Protein AF-A0A849S692-F1 (afdb_monomer_lite)

pLDDT: mean 79.35, std 10.41, range [39.88, 91.88]

Sequence (188 aa):
MIGLGVLLFLCIWGAVALLIASLIGKKLLKRFTKDAEGRTTSKGVLIILVLSILVFFAPIADEIISYPAYSKMCQDAGKYEFAPNMDEKKVFGREYHIDLEEKRVQIFPTYKELELHKVPHSGVVVDVSKRKIIDTNSKELLLVGTHIKAVRSFFAMPWDGSRIPWLLHECYPNEELIYNLQLKRTIS

Radius of gyration: 23.85 Å; chains: 1; bounding box: 55×35×71 Å

Structure (mmCIF, N/CA/C/O backbone):
data_AF-A0A849S692-F1
#
_entry.id   AF-A0A849S692-F1
#
loop_
_atom_site.group_PDB
_atom_site.id
_atom_site.type_symbol
_atom_site.label_atom_id
_atom_site.label_alt_id
_atom_site.label_comp_id
_atom_site.label_asym_id
_atom_site.label_entity_id
_atom_site.label_seq_id
_atom_site.pdbx_PDB_ins_code
_atom_site.Cartn_x
_atom_site.Cartn_y
_atom_site.Cartn_z
_atom_site.occupancy
_atom_site.B_iso_or_equiv
_atom_site.auth_seq_id
_atom_site.auth_comp_id
_atom_site.auth_asym_id
_atom_site.auth_atom_id
_atom_site.pdbx_PDB_model_num
ATOM 1 N N . MET A 1 1 ? 16.752 23.431 2.222 1.00 52.44 1 MET A N 1
ATOM 2 C CA . MET A 1 1 ? 17.676 22.334 1.836 1.00 52.44 1 MET A CA 1
ATOM 3 C C . MET A 1 1 ? 17.001 21.160 1.110 1.00 52.44 1 MET A C 1
ATOM 5 O O . MET A 1 1 ? 17.715 20.319 0.587 1.00 52.44 1 MET A O 1
ATOM 9 N N . ILE A 1 2 ? 15.665 21.118 0.989 1.00 54.94 2 ILE A N 1
ATOM 10 C CA . ILE A 1 2 ? 14.936 20.044 0.277 1.00 54.94 2 ILE A CA 1
ATOM 11 C C . ILE A 1 2 ? 15.206 20.068 -1.246 1.00 54.94 2 ILE A C 1
ATOM 13 O O . ILE A 1 2 ? 15.353 19.019 -1.866 1.00 54.94 2 ILE A O 1
ATOM 17 N N . GLY A 1 3 ? 15.380 21.253 -1.846 1.00 63.12 3 GLY A N 1
ATOM 18 C CA . GLY A 1 3 ? 15.570 21.395 -3.299 1.00 63.12 3 GLY A CA 1
ATOM 19 C C . GLY A 1 3 ? 16.845 20.754 -3.868 1.00 63.12 3 GLY A C 1
ATOM 20 O O . GLY A 1 3 ? 16.808 20.213 -4.969 1.00 63.12 3 GLY A O 1
ATOM 21 N N . LEU A 1 4 ? 17.956 20.748 -3.119 1.00 73.94 4 LEU A N 1
ATOM 22 C CA . LEU A 1 4 ? 19.219 20.168 -3.599 1.00 73.94 4 LEU A CA 1
ATOM 23 C C . LEU A 1 4 ? 19.169 18.630 -3.614 1.00 73.94 4 LEU A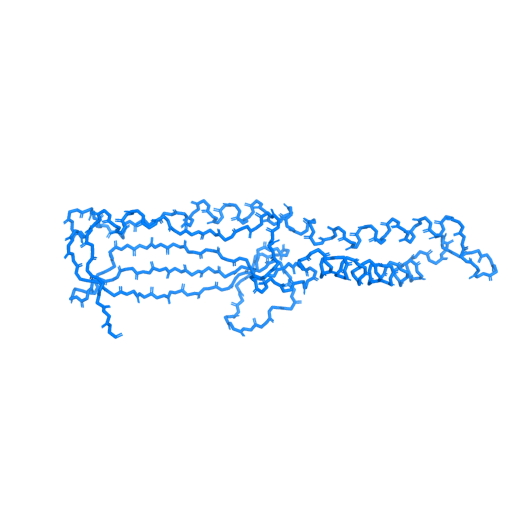 C 1
ATOM 25 O O . LEU A 1 4 ? 19.675 18.003 -4.541 1.00 73.94 4 LEU A O 1
ATOM 29 N N . GLY A 1 5 ? 18.508 18.029 -2.617 1.00 68.25 5 GLY A N 1
ATOM 30 C CA . GLY A 1 5 ? 18.296 16.581 -2.551 1.00 68.25 5 GLY A CA 1
ATOM 31 C C . GLY A 1 5 ? 17.372 16.071 -3.658 1.00 68.25 5 GLY A C 1
ATOM 32 O O . GLY A 1 5 ? 17.657 15.041 -4.267 1.00 68.25 5 GLY A O 1
ATOM 33 N N . VAL A 1 6 ? 16.314 16.825 -3.981 1.00 67.56 6 VAL A N 1
ATOM 34 C CA . VAL A 1 6 ? 15.407 16.504 -5.096 1.00 67.56 6 VAL A CA 1
ATOM 35 C C . VAL A 1 6 ? 16.134 16.589 -6.440 1.00 67.56 6 VAL A C 1
ATOM 37 O O . VAL A 1 6 ? 16.025 15.670 -7.246 1.00 67.56 6 VAL A O 1
ATOM 40 N N . LEU A 1 7 ? 16.934 17.636 -6.669 1.00 74.06 7 LEU A N 1
ATOM 41 C CA . LEU A 1 7 ? 17.750 17.769 -7.883 1.00 74.06 7 LEU A CA 1
ATOM 42 C C . LEU A 1 7 ? 18.743 16.613 -8.046 1.00 74.06 7 LEU A C 1
ATOM 44 O O . LEU A 1 7 ? 18.820 16.019 -9.119 1.00 74.06 7 LEU A O 1
ATOM 48 N N . LEU A 1 8 ? 19.461 16.251 -6.978 1.00 78.00 8 LEU A N 1
ATOM 49 C CA . LEU A 1 8 ? 20.394 15.123 -6.996 1.00 78.00 8 LEU A CA 1
ATOM 50 C C . LEU A 1 8 ? 19.670 13.810 -7.328 1.00 78.00 8 LEU A C 1
ATOM 52 O O . LEU A 1 8 ? 20.139 13.036 -8.161 1.00 78.00 8 LEU A O 1
ATOM 56 N N . PHE A 1 9 ? 18.505 13.580 -6.716 1.00 71.50 9 PHE A N 1
ATOM 57 C CA . PHE A 1 9 ? 17.693 12.399 -6.980 1.00 71.50 9 PHE A CA 1
ATOM 58 C C . PHE A 1 9 ? 17.225 12.330 -8.441 1.00 71.50 9 PHE A C 1
ATOM 60 O O . PHE A 1 9 ? 17.378 11.286 -9.073 1.00 71.50 9 PHE A O 1
ATOM 67 N N . LEU A 1 10 ? 16.722 13.436 -9.000 1.00 76.75 10 LEU A N 1
ATOM 68 C CA . LEU A 1 10 ? 16.294 13.508 -10.401 1.00 76.75 10 LEU A CA 1
ATOM 69 C C . LEU A 1 10 ? 17.457 13.251 -11.369 1.00 76.75 10 LEU A C 1
ATOM 71 O O . LEU A 1 10 ? 17.285 12.519 -12.341 1.00 76.75 10 LEU A O 1
ATOM 75 N N . CYS A 1 11 ? 18.648 13.786 -11.084 1.00 81.81 11 CYS A N 1
ATOM 76 C CA . CYS A 1 11 ? 19.849 13.540 -11.883 1.00 81.81 11 CYS A CA 1
ATOM 77 C C . CYS A 1 11 ? 20.283 12.067 -11.840 1.00 81.81 11 CYS A C 1
ATOM 79 O O . CYS A 1 11 ? 20.556 11.476 -12.887 1.00 81.81 11 CYS A O 1
ATOM 81 N N . ILE A 1 12 ? 20.312 11.454 -10.649 1.00 82.94 12 ILE A N 1
ATOM 82 C CA . ILE A 1 12 ? 20.649 10.031 -10.484 1.00 82.94 12 ILE A CA 1
ATOM 83 C C . ILE A 1 12 ? 19.619 9.161 -11.211 1.00 82.94 12 ILE A C 1
ATOM 85 O O . ILE A 1 12 ? 19.992 8.254 -11.955 1.00 82.94 12 ILE A O 1
ATOM 89 N N . TRP A 1 13 ? 18.326 9.457 -11.051 1.00 79.94 13 TRP A N 1
ATOM 90 C CA . TRP A 1 13 ? 17.261 8.698 -11.701 1.00 79.94 13 TRP A CA 1
ATOM 91 C C . TRP A 1 13 ? 17.288 8.849 -13.226 1.00 79.94 13 TRP A C 1
ATOM 93 O O . TRP A 1 13 ? 17.164 7.858 -13.945 1.00 79.94 13 TRP A O 1
ATOM 103 N N . GLY A 1 14 ? 17.550 10.056 -13.735 1.00 80.75 14 GLY A N 1
ATOM 104 C CA . GLY A 1 14 ? 17.757 10.304 -15.162 1.00 80.75 14 GLY A CA 1
ATOM 105 C C . GLY A 1 14 ? 18.931 9.504 -15.736 1.00 80.75 14 GLY A C 1
ATOM 106 O O . GLY A 1 14 ? 18.805 8.904 -16.804 1.00 80.75 14 GLY A O 1
ATOM 107 N N . ALA A 1 15 ? 20.048 9.412 -15.006 1.00 83.81 15 ALA A N 1
ATOM 108 C CA . ALA A 1 15 ? 21.196 8.599 -15.409 1.00 83.81 15 ALA A CA 1
ATOM 109 C C . ALA A 1 15 ? 20.862 7.097 -15.453 1.00 83.81 15 ALA A C 1
ATOM 111 O O . ALA A 1 15 ? 21.220 6.411 -16.414 1.00 83.81 15 ALA A O 1
ATOM 112 N N . VAL A 1 16 ? 20.127 6.589 -14.456 1.00 82.00 16 VAL A N 1
ATOM 113 C CA . VAL A 1 16 ? 19.643 5.197 -14.428 1.00 82.00 16 VAL A CA 1
ATOM 114 C C . VAL A 1 16 ? 18.696 4.923 -15.602 1.00 82.00 16 VAL A C 1
ATOM 116 O O . VAL A 1 16 ? 18.860 3.918 -16.298 1.00 82.00 16 VAL A O 1
ATOM 119 N N . ALA A 1 17 ? 17.760 5.831 -15.885 1.00 82.38 17 ALA A N 1
ATOM 120 C CA . ALA A 1 17 ? 16.826 5.707 -17.002 1.00 82.38 17 ALA A CA 1
ATOM 121 C C . ALA A 1 17 ? 17.542 5.689 -18.365 1.00 82.38 17 ALA A C 1
ATOM 123 O O . ALA A 1 17 ? 17.201 4.882 -19.234 1.00 82.38 17 ALA A O 1
ATOM 124 N N . LEU A 1 18 ? 18.574 6.519 -18.550 1.00 83.62 18 LEU A N 1
ATOM 125 C CA . LEU A 1 18 ? 19.434 6.504 -19.741 1.00 83.62 18 LEU A CA 1
ATOM 126 C C . LEU A 1 18 ? 20.200 5.186 -19.888 1.00 83.62 18 LEU A C 1
ATOM 128 O O . LEU A 1 18 ? 20.263 4.627 -20.985 1.00 83.62 18 LEU A O 1
ATOM 132 N N . LEU A 1 19 ? 20.748 4.658 -18.792 1.00 84.62 19 LEU A N 1
ATOM 133 C CA . LEU A 1 19 ? 21.445 3.372 -18.785 1.00 84.62 19 LEU A CA 1
ATOM 134 C C . LEU A 1 19 ? 20.518 2.221 -19.187 1.00 84.62 19 LEU A C 1
ATOM 136 O O . LEU A 1 19 ? 20.844 1.460 -20.101 1.00 84.62 19 LEU A O 1
ATOM 140 N N . ILE A 1 20 ? 19.348 2.121 -18.553 1.00 82.25 20 ILE A N 1
ATOM 141 C CA . ILE A 1 20 ? 18.355 1.080 -18.842 1.00 82.25 20 ILE A CA 1
ATOM 142 C C . ILE A 1 20 ? 17.875 1.190 -20.294 1.00 82.25 20 ILE A C 1
ATOM 144 O O . ILE A 1 20 ? 17.901 0.200 -21.027 1.00 82.25 20 ILE A O 1
ATOM 148 N N . ALA A 1 21 ? 17.516 2.391 -20.749 1.00 81.62 21 ALA A N 1
ATOM 149 C CA . ALA A 1 21 ? 17.089 2.629 -22.125 1.00 81.62 21 ALA A CA 1
ATOM 150 C C . ALA A 1 21 ? 18.175 2.273 -23.150 1.00 81.62 21 ALA A C 1
ATOM 152 O O . ALA A 1 21 ? 17.877 1.674 -24.183 1.00 81.62 21 ALA A O 1
ATOM 153 N N . SER A 1 22 ? 19.444 2.575 -22.858 1.00 78.56 22 SER A N 1
ATOM 154 C CA . SER A 1 22 ? 20.581 2.198 -23.704 1.00 78.56 22 SER A CA 1
ATOM 155 C C . SER A 1 22 ? 20.740 0.679 -23.796 1.00 78.56 22 SER A C 1
ATOM 157 O O . SER A 1 22 ? 20.961 0.146 -24.885 1.00 78.56 22 SER A O 1
ATOM 159 N N . LEU A 1 23 ? 20.589 -0.043 -22.680 1.00 83.19 23 LEU A N 1
ATOM 160 C CA . LEU A 1 23 ? 20.653 -1.508 -22.653 1.00 83.19 23 LEU A CA 1
ATOM 161 C C . LEU A 1 23 ? 19.500 -2.143 -23.443 1.00 83.19 23 LEU A C 1
ATOM 163 O O . LEU A 1 23 ? 19.737 -3.025 -24.272 1.00 83.19 23 LEU A O 1
ATOM 167 N N . ILE A 1 24 ? 18.274 -1.655 -23.241 1.00 79.88 24 ILE A N 1
ATOM 168 C CA . ILE A 1 24 ? 17.074 -2.086 -23.972 1.00 79.88 24 ILE A CA 1
ATOM 169 C C . ILE A 1 24 ? 17.239 -1.798 -25.468 1.00 79.88 24 ILE A C 1
ATOM 171 O O . ILE A 1 24 ? 17.099 -2.706 -26.287 1.00 79.88 24 ILE A O 1
ATOM 175 N N . GLY A 1 25 ? 17.619 -0.573 -25.836 1.00 75.62 25 GLY A N 1
ATOM 176 C CA . GLY A 1 25 ? 17.824 -0.159 -27.223 1.00 75.62 25 GLY A CA 1
ATOM 177 C C . GLY A 1 25 ? 18.895 -0.988 -27.935 1.00 75.62 25 GLY A C 1
ATOM 178 O O . GLY A 1 25 ? 18.682 -1.438 -29.061 1.00 75.62 25 GLY A O 1
ATOM 179 N N . LYS A 1 26 ? 20.015 -1.284 -27.260 1.00 73.44 26 LYS A N 1
ATOM 180 C CA . LYS A 1 26 ? 21.087 -2.135 -27.805 1.00 73.44 26 LYS A CA 1
ATOM 181 C C . LYS A 1 26 ? 20.663 -3.593 -27.987 1.00 73.44 26 LYS A C 1
ATOM 183 O O . LYS A 1 26 ? 21.136 -4.228 -28.928 1.00 73.44 26 LYS A O 1
ATOM 188 N N . LYS A 1 27 ? 19.826 -4.134 -27.094 1.00 79.06 27 LYS A N 1
ATOM 189 C CA . LYS A 1 27 ? 19.436 -5.555 -27.100 1.00 79.06 27 LYS A CA 1
ATOM 190 C C . LYS A 1 27 ? 18.237 -5.835 -28.009 1.00 79.06 27 LYS A C 1
ATOM 192 O O . LYS A 1 27 ? 18.268 -6.806 -28.755 1.00 79.06 27 LYS A O 1
ATOM 197 N N . LEU A 1 28 ? 17.213 -4.985 -27.969 1.00 72.88 28 LEU A N 1
ATOM 198 C CA . LEU A 1 28 ? 15.940 -5.188 -28.672 1.00 72.88 28 LEU A CA 1
ATOM 199 C C . LEU A 1 28 ? 15.853 -4.417 -29.993 1.00 72.88 28 LEU A C 1
ATOM 201 O O . LEU A 1 28 ? 15.220 -4.883 -30.934 1.00 72.88 28 LEU A O 1
ATOM 205 N N . LEU A 1 29 ? 16.521 -3.264 -30.100 1.00 73.12 29 LEU A N 1
ATOM 206 C CA . LEU A 1 29 ? 16.399 -2.351 -31.243 1.00 73.12 29 LEU A CA 1
ATOM 207 C C . LEU A 1 29 ? 17.740 -2.122 -31.951 1.00 73.12 29 LEU A C 1
ATOM 209 O O . LEU A 1 29 ? 17.953 -1.081 -32.573 1.00 73.12 29 LEU A O 1
ATOM 213 N N . LYS A 1 30 ? 18.654 -3.103 -31.902 1.00 70.62 30 LYS A N 1
ATOM 214 C CA . LYS A 1 30 ? 20.004 -3.016 -32.494 1.00 70.62 30 LYS A CA 1
ATOM 215 C C . LYS A 1 30 ? 19.988 -2.579 -33.965 1.00 70.62 30 LYS A C 1
ATOM 217 O O . LYS A 1 30 ? 20.846 -1.807 -34.371 1.00 70.62 30 LYS A O 1
ATOM 222 N N . ARG A 1 31 ? 18.992 -3.037 -34.736 1.00 68.69 31 ARG A N 1
ATOM 223 C CA . ARG A 1 31 ? 18.810 -2.703 -36.164 1.00 68.69 31 ARG A CA 1
ATOM 224 C C . ARG A 1 31 ? 18.380 -1.255 -36.417 1.00 68.69 31 ARG A C 1
ATOM 226 O O . ARG A 1 31 ? 18.634 -0.736 -37.491 1.00 68.69 31 ARG A O 1
ATOM 233 N N . PHE A 1 32 ? 17.722 -0.620 -35.449 1.00 66.06 32 PHE A N 1
ATOM 234 C CA . PHE A 1 32 ? 17.249 0.764 -35.559 1.00 66.06 32 PHE A CA 1
ATOM 235 C C . PHE A 1 32 ? 18.190 1.758 -34.877 1.00 66.06 32 PHE A C 1
ATOM 237 O O . PHE A 1 32 ? 18.186 2.943 -35.198 1.00 66.06 32 PHE A O 1
ATOM 244 N N . THR A 1 33 ? 18.990 1.272 -33.927 1.00 62.69 33 THR A N 1
ATOM 245 C CA . THR A 1 33 ? 19.899 2.095 -33.127 1.00 62.69 33 THR A CA 1
ATOM 246 C C . THR A 1 33 ? 21.303 2.166 -33.698 1.00 62.69 33 THR A C 1
ATOM 248 O O . THR A 1 33 ? 22.014 3.106 -33.357 1.00 62.69 33 THR A O 1
ATOM 251 N N . LYS A 1 34 ? 21.708 1.219 -34.553 1.00 71.31 34 LYS A N 1
ATOM 252 C CA . LYS A 1 34 ? 23.049 1.177 -35.138 1.00 71.31 34 LYS A CA 1
ATOM 253 C C . LYS A 1 34 ? 23.024 1.113 -36.660 1.00 71.31 34 LYS A C 1
ATOM 255 O O . LYS A 1 34 ? 22.282 0.313 -37.221 1.00 71.31 34 LYS A O 1
ATOM 260 N N . ASP A 1 35 ? 23.886 1.906 -37.286 1.00 68.94 35 ASP A N 1
ATOM 261 C CA . ASP A 1 35 ? 24.183 1.814 -38.719 1.00 68.94 35 ASP A CA 1
ATOM 262 C C . ASP A 1 35 ? 25.057 0.593 -39.042 1.00 68.94 35 ASP A C 1
ATOM 264 O O . ASP A 1 35 ? 25.539 -0.104 -38.144 1.00 68.94 35 ASP A O 1
ATOM 268 N N . ALA A 1 36 ? 25.302 0.355 -40.335 1.00 65.62 36 ALA A N 1
ATOM 269 C CA . ALA A 1 36 ? 26.171 -0.716 -40.834 1.00 65.62 36 ALA A CA 1
ATOM 270 C C . ALA A 1 36 ? 27.588 -0.695 -40.217 1.00 65.62 36 ALA A C 1
ATOM 272 O O . ALA A 1 36 ? 28.183 -1.749 -40.013 1.00 65.62 36 ALA A O 1
ATOM 273 N N . GLU A 1 37 ? 28.093 0.483 -39.832 1.00 67.81 37 GLU A N 1
ATOM 274 C CA . GLU A 1 37 ? 29.384 0.668 -39.145 1.00 67.81 37 GLU A CA 1
ATOM 275 C C . GLU A 1 37 ? 29.307 0.509 -37.611 1.00 67.81 37 GLU A C 1
ATOM 277 O O . GLU A 1 37 ? 30.277 0.739 -36.891 1.00 67.81 37 GLU A O 1
ATOM 282 N N . GLY A 1 38 ? 28.141 0.164 -37.060 1.00 65.06 38 GLY A N 1
ATOM 283 C CA . GLY A 1 38 ? 27.946 -0.043 -35.624 1.00 65.06 38 GLY A CA 1
ATOM 284 C C . GLY A 1 38 ? 27.863 1.235 -34.776 1.00 65.06 38 GLY A C 1
ATOM 285 O O . GLY A 1 38 ? 27.766 1.123 -33.543 1.00 65.06 38 GLY A O 1
ATOM 286 N N . ARG A 1 39 ? 27.870 2.414 -35.418 1.00 72.38 39 ARG A N 1
ATOM 287 C CA . ARG A 1 39 ? 27.674 3.745 -34.812 1.00 72.38 39 ARG A CA 1
ATOM 288 C C . ARG A 1 39 ? 26.203 4.002 -34.500 1.00 72.38 39 ARG A C 1
ATOM 290 O O . ARG A 1 39 ? 25.329 3.513 -35.210 1.00 72.38 39 ARG A O 1
ATOM 297 N N . THR A 1 40 ? 25.937 4.764 -33.441 1.00 71.88 40 THR A N 1
ATOM 298 C CA . THR A 1 40 ? 24.567 5.118 -33.050 1.00 71.88 40 THR A CA 1
ATOM 299 C C . THR A 1 40 ? 23.980 6.135 -34.027 1.00 71.88 40 THR A C 1
ATOM 301 O O . THR A 1 40 ? 24.553 7.208 -34.205 1.00 71.88 40 THR A O 1
ATOM 304 N N . THR A 1 41 ? 22.836 5.820 -34.630 1.00 77.69 41 THR A N 1
ATOM 305 C CA . THR A 1 41 ? 22.126 6.734 -35.540 1.00 77.69 41 THR A CA 1
ATOM 306 C C . THR A 1 41 ? 21.453 7.877 -34.785 1.00 77.69 41 THR A C 1
ATOM 308 O O . THR A 1 41 ? 21.088 7.728 -33.619 1.00 77.69 41 THR A O 1
ATOM 311 N N . SER A 1 42 ? 21.167 8.992 -35.464 1.00 78.56 42 SER A N 1
ATOM 312 C CA . SER A 1 42 ? 20.307 10.062 -34.923 1.00 78.56 42 SER A CA 1
ATOM 313 C C . SER A 1 42 ? 18.919 9.541 -34.513 1.00 78.56 42 SER A C 1
ATOM 315 O O . SER A 1 42 ? 18.408 9.891 -33.450 1.00 78.56 42 SER A O 1
ATOM 317 N N . LYS A 1 43 ? 18.345 8.618 -35.300 1.00 77.50 43 LYS A N 1
ATOM 318 C CA . LYS A 1 43 ? 17.114 7.883 -34.950 1.00 77.50 43 LYS A CA 1
ATOM 319 C C . LYS A 1 43 ? 17.300 7.003 -33.710 1.00 77.50 43 LYS A C 1
ATOM 321 O O . LYS A 1 43 ? 16.412 6.940 -32.867 1.00 77.50 43 LYS A O 1
ATOM 326 N N . GLY A 1 44 ? 18.457 6.364 -33.565 1.00 78.38 44 GLY A N 1
ATOM 327 C CA . GLY A 1 44 ? 18.830 5.577 -32.395 1.00 78.38 44 GLY A CA 1
ATOM 328 C C . GLY A 1 44 ? 18.927 6.410 -31.122 1.00 78.38 44 GLY A C 1
ATOM 329 O O . GLY A 1 44 ? 18.445 5.975 -30.080 1.00 78.38 44 GLY A O 1
ATOM 330 N N . VAL A 1 45 ? 19.480 7.624 -31.212 1.00 79.75 45 VAL A N 1
ATOM 331 C CA . VAL A 1 45 ? 19.501 8.589 -30.102 1.00 79.75 45 VAL A CA 1
ATOM 332 C C . VAL A 1 45 ? 18.079 8.982 -29.705 1.00 79.75 45 VAL A C 1
ATOM 334 O O . VAL A 1 45 ? 17.754 8.934 -28.522 1.00 79.75 45 VAL A O 1
ATOM 337 N N . LEU A 1 46 ? 17.212 9.290 -30.677 1.00 82.81 46 LEU A N 1
ATOM 338 C CA . LEU A 1 46 ? 15.806 9.611 -30.411 1.00 82.81 46 LEU A CA 1
ATOM 339 C C . LEU A 1 46 ? 15.075 8.450 -29.716 1.00 82.81 46 LEU A C 1
ATOM 341 O O . LEU A 1 46 ? 14.376 8.669 -28.732 1.00 82.81 46 LEU A O 1
ATOM 345 N N . ILE A 1 47 ? 15.273 7.214 -30.183 1.00 81.94 47 ILE A N 1
ATOM 346 C CA . ILE A 1 47 ? 14.687 6.011 -29.573 1.00 81.94 47 ILE A CA 1
ATOM 347 C C . ILE A 1 47 ? 15.156 5.840 -28.126 1.00 81.94 47 ILE A C 1
ATOM 349 O O . ILE A 1 47 ? 14.336 5.578 -27.250 1.00 81.94 47 ILE A O 1
ATOM 353 N N . ILE A 1 48 ? 16.457 5.996 -27.862 1.00 81.50 48 ILE A N 1
ATOM 354 C CA . ILE A 1 48 ? 16.998 5.911 -26.499 1.00 81.50 48 ILE A CA 1
ATOM 355 C C . ILE A 1 48 ? 16.364 6.991 -25.621 1.00 81.50 48 ILE A C 1
ATOM 357 O O . ILE A 1 48 ? 15.940 6.682 -24.516 1.00 81.50 48 ILE A O 1
ATOM 361 N N . LEU A 1 49 ? 16.230 8.218 -26.126 1.00 81.50 49 LEU A N 1
ATOM 362 C CA . LEU A 1 49 ? 15.644 9.331 -25.384 1.00 81.50 49 LEU A CA 1
ATOM 363 C C . LEU A 1 49 ? 14.166 9.076 -25.044 1.00 81.50 49 LEU A C 1
ATOM 365 O O . LEU A 1 49 ? 13.768 9.246 -23.894 1.00 81.50 49 LEU A O 1
ATOM 369 N N . VAL A 1 50 ? 13.370 8.583 -25.999 1.00 85.12 50 VAL A N 1
ATOM 370 C CA . VAL A 1 50 ? 11.968 8.192 -25.760 1.00 85.12 50 VAL A CA 1
ATOM 371 C C . VAL A 1 50 ? 11.876 7.056 -24.739 1.00 85.12 50 VAL A C 1
ATOM 373 O O . VAL A 1 50 ? 11.075 7.127 -23.810 1.00 85.12 50 VAL A O 1
ATOM 376 N N . LEU A 1 51 ? 12.720 6.027 -24.858 1.00 82.06 51 LEU A N 1
ATOM 377 C CA . LEU A 1 51 ? 12.768 4.930 -23.887 1.00 82.06 51 LEU A CA 1
ATOM 378 C C . LEU A 1 51 ? 13.171 5.418 -22.491 1.00 82.06 51 LEU A C 1
ATOM 380 O O . LEU A 1 51 ? 12.609 4.954 -21.505 1.00 82.06 51 LEU A O 1
ATOM 384 N N . SER A 1 52 ? 14.107 6.361 -22.387 1.00 80.50 52 SER A N 1
ATOM 385 C CA . SER A 1 52 ? 14.497 6.955 -21.106 1.00 80.50 52 SER A CA 1
ATOM 386 C C . SER A 1 52 ? 13.354 7.719 -20.463 1.00 80.50 52 SER A C 1
ATOM 388 O O . SER A 1 52 ? 13.141 7.561 -19.266 1.00 80.50 52 SER A O 1
ATOM 390 N N . ILE A 1 53 ? 12.587 8.485 -21.243 1.00 81.94 53 ILE A N 1
ATOM 391 C CA . ILE A 1 53 ? 11.371 9.149 -20.758 1.00 81.94 53 ILE A CA 1
ATOM 392 C C . ILE A 1 53 ? 10.383 8.100 -20.237 1.00 81.94 53 ILE A C 1
ATOM 394 O O . ILE A 1 53 ? 9.906 8.220 -19.113 1.00 81.94 53 ILE A O 1
ATOM 398 N N . LEU A 1 54 ? 10.130 7.027 -20.991 1.00 82.44 54 LEU A N 1
ATOM 399 C CA . LEU A 1 54 ? 9.220 5.963 -20.553 1.00 82.44 54 LEU A CA 1
ATOM 400 C C . LEU A 1 54 ? 9.675 5.305 -19.245 1.00 82.44 54 LEU A C 1
ATOM 402 O O . LEU A 1 54 ? 8.865 5.143 -18.340 1.00 82.44 54 LEU A O 1
ATOM 406 N N . VAL A 1 55 ? 10.964 4.978 -19.110 1.00 80.06 55 VAL A N 1
ATOM 407 C CA . VAL A 1 55 ? 11.528 4.409 -17.871 1.00 80.06 55 VAL A CA 1
ATOM 408 C C . VAL A 1 55 ? 11.435 5.405 -16.712 1.00 80.06 55 VAL A C 1
ATOM 410 O O . VAL A 1 55 ? 11.143 5.015 -15.585 1.00 80.06 55 VAL A O 1
ATOM 413 N N . PHE A 1 56 ? 11.649 6.692 -16.985 1.00 79.06 56 PHE A N 1
ATOM 414 C CA . PHE A 1 56 ? 11.576 7.750 -15.984 1.00 79.06 56 PHE A CA 1
ATOM 415 C C . PHE A 1 56 ? 10.155 7.917 -15.426 1.00 79.06 56 PHE A C 1
ATOM 417 O O . PHE A 1 56 ? 9.996 8.038 -14.213 1.00 79.06 56 PHE A O 1
ATOM 424 N N . PHE A 1 57 ? 9.137 7.873 -16.293 1.00 78.12 57 PHE A N 1
ATOM 425 C CA . PHE A 1 57 ? 7.720 7.996 -15.928 1.00 78.12 57 PHE A CA 1
ATOM 426 C C . PHE A 1 57 ? 7.069 6.680 -15.482 1.00 78.12 57 PHE A C 1
ATOM 428 O O . PHE A 1 57 ? 5.948 6.700 -14.977 1.00 78.12 57 PHE A O 1
ATOM 435 N N . ALA A 1 58 ? 7.751 5.544 -15.623 1.00 77.56 58 ALA A N 1
ATOM 436 C CA . ALA A 1 58 ? 7.206 4.234 -15.278 1.00 77.56 58 ALA A CA 1
ATOM 437 C C . ALA A 1 58 ? 6.665 4.133 -13.829 1.00 77.56 58 ALA A C 1
ATOM 439 O O . ALA A 1 58 ? 5.571 3.601 -13.659 1.00 77.56 58 ALA A O 1
ATOM 440 N N . PRO A 1 59 ? 7.317 4.709 -12.794 1.00 74.06 59 PRO A N 1
ATOM 441 C CA . PRO A 1 59 ? 6.758 4.731 -11.439 1.00 74.06 59 PRO A CA 1
ATOM 442 C C . PRO A 1 59 ? 5.423 5.484 -11.335 1.00 74.06 59 PRO A C 1
ATOM 444 O O . PRO A 1 59 ? 4.545 5.069 -10.589 1.00 74.06 59 PRO A O 1
ATOM 447 N N . ILE A 1 60 ? 5.246 6.566 -12.103 1.00 77.25 60 ILE A N 1
ATOM 448 C CA . ILE A 1 60 ? 3.991 7.336 -12.132 1.00 77.25 60 ILE A CA 1
ATOM 449 C C . ILE A 1 60 ? 2.901 6.529 -12.843 1.00 77.25 60 ILE A C 1
ATOM 451 O O . ILE A 1 60 ? 1.753 6.517 -12.408 1.00 77.25 60 ILE A O 1
ATOM 455 N N . ALA A 1 61 ? 3.256 5.814 -13.914 1.00 80.06 61 ALA A N 1
ATOM 456 C CA . ALA A 1 61 ? 2.328 4.917 -14.593 1.00 80.06 61 ALA A CA 1
ATOM 457 C C . ALA A 1 61 ? 1.829 3.805 -13.654 1.00 80.06 61 ALA A C 1
ATOM 459 O O . ALA A 1 61 ? 0.631 3.534 -13.635 1.00 80.06 61 ALA A O 1
ATOM 460 N N . ASP A 1 62 ? 2.707 3.221 -12.831 1.00 77.25 62 ASP A N 1
ATOM 461 C CA . ASP A 1 62 ? 2.312 2.231 -11.821 1.00 77.25 62 ASP A CA 1
ATOM 462 C C . ASP A 1 62 ? 1.274 2.798 -10.843 1.00 77.25 62 ASP A C 1
ATOM 464 O O . ASP A 1 62 ? 0.277 2.135 -10.542 1.00 77.25 62 ASP A O 1
ATOM 468 N N . GLU A 1 63 ?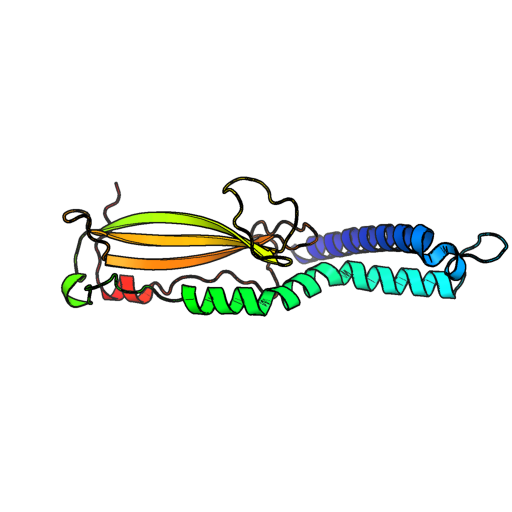 1.486 4.025 -10.355 1.00 77.12 63 GLU A N 1
ATOM 469 C CA . GLU A 1 63 ? 0.545 4.708 -9.461 1.00 77.12 63 GLU A CA 1
ATOM 470 C C . GLU A 1 63 ? -0.806 4.929 -10.140 1.00 77.12 63 GLU A C 1
ATOM 472 O O . GLU A 1 63 ? -1.833 4.564 -9.580 1.00 77.12 63 GLU A O 1
ATOM 477 N N . ILE A 1 64 ? -0.815 5.447 -11.371 1.00 83.56 64 ILE A N 1
ATOM 478 C CA . ILE A 1 64 ? -2.047 5.698 -12.132 1.00 83.56 64 ILE A CA 1
ATOM 479 C C . ILE A 1 64 ? -2.823 4.397 -12.376 1.00 83.56 64 ILE A C 1
ATOM 481 O O . ILE A 1 64 ? -4.044 4.371 -12.230 1.00 83.56 64 ILE A O 1
ATOM 485 N N . ILE A 1 65 ? -2.132 3.312 -12.735 1.00 86.50 65 ILE A N 1
ATOM 486 C CA . ILE A 1 65 ? -2.767 2.024 -13.044 1.00 86.50 65 ILE A CA 1
ATOM 487 C C . ILE A 1 65 ? -3.320 1.361 -11.778 1.00 86.50 65 ILE A C 1
ATOM 489 O O . ILE A 1 65 ? -4.391 0.757 -11.813 1.00 86.50 65 ILE A O 1
ATOM 493 N N . SER A 1 66 ? -2.605 1.462 -10.658 1.00 86.94 66 SER A N 1
ATOM 494 C CA . SER A 1 66 ? -3.030 0.875 -9.382 1.00 86.94 66 SER A CA 1
ATOM 495 C C . SER A 1 66 ? -4.034 1.740 -8.612 1.00 86.94 66 SER A C 1
ATOM 497 O O . SER A 1 66 ? -4.751 1.217 -7.755 1.00 86.94 66 SER A O 1
ATOM 499 N N . TYR A 1 67 ? -4.147 3.029 -8.950 1.00 87.00 67 TYR A N 1
ATOM 500 C CA . TYR A 1 67 ? -5.014 3.991 -8.270 1.00 87.00 67 TYR A CA 1
ATOM 501 C C . TYR A 1 67 ? -6.482 3.556 -8.156 1.00 87.00 67 TYR A C 1
ATOM 503 O O . TYR A 1 67 ? -7.030 3.702 -7.070 1.00 87.00 67 TYR A O 1
ATOM 511 N N . PRO A 1 68 ? -7.152 2.978 -9.174 1.00 89.31 68 PRO A N 1
ATOM 512 C CA . PRO A 1 68 ? -8.545 2.551 -9.028 1.00 89.31 68 PRO A CA 1
ATOM 513 C C . PRO A 1 68 ? -8.730 1.460 -7.965 1.00 89.31 68 PRO A C 1
ATOM 515 O O . PRO A 1 68 ? -9.669 1.521 -7.172 1.00 89.31 68 PRO A O 1
ATOM 518 N N . ALA A 1 69 ? -7.820 0.480 -7.918 1.00 89.06 69 ALA A N 1
ATOM 519 C CA . ALA A 1 69 ? -7.846 -0.570 -6.902 1.00 89.06 69 ALA A CA 1
ATOM 520 C C . ALA A 1 69 ? -7.574 0.016 -5.511 1.00 89.06 69 ALA A C 1
ATOM 522 O O . ALA A 1 69 ? -8.302 -0.276 -4.566 1.00 89.06 69 ALA A O 1
ATOM 523 N N . TYR A 1 70 ? -6.577 0.897 -5.413 1.00 88.06 70 TYR A N 1
ATOM 524 C CA . TYR A 1 70 ? -6.235 1.596 -4.179 1.00 88.06 70 TYR A CA 1
ATOM 525 C C . TYR A 1 70 ? -7.385 2.470 -3.657 1.00 88.06 70 TYR A C 1
ATOM 527 O O . TYR A 1 70 ? -7.781 2.363 -2.501 1.00 88.06 70 TYR A O 1
ATOM 535 N N . SER A 1 71 ? -7.968 3.291 -4.531 1.00 86.69 71 SER A N 1
ATOM 536 C CA . SER A 1 71 ? -9.080 4.193 -4.231 1.00 86.69 71 SER A CA 1
ATOM 537 C C . SER A 1 71 ? -10.292 3.426 -3.713 1.00 86.69 71 SER A C 1
ATOM 539 O O . SER A 1 71 ? -10.870 3.822 -2.705 1.00 86.69 71 SER A O 1
ATOM 541 N N . LYS A 1 72 ? -10.623 2.284 -4.331 1.00 88.00 72 LYS A N 1
ATOM 542 C CA . LYS A 1 72 ? -11.689 1.404 -3.842 1.00 88.00 72 LYS A CA 1
ATOM 543 C C . LYS A 1 72 ? -11.405 0.909 -2.422 1.00 88.00 72 LYS A C 1
ATOM 545 O O . LYS A 1 72 ? -12.268 1.021 -1.562 1.00 88.00 72 LYS A O 1
ATOM 550 N N . MET A 1 73 ? -10.188 0.434 -2.153 1.00 86.94 73 MET A N 1
ATOM 551 C CA . MET A 1 73 ? -9.823 0.001 -0.801 1.00 86.94 73 MET A CA 1
ATOM 552 C C . MET A 1 73 ? -9.900 1.157 0.213 1.00 86.94 73 MET A C 1
ATOM 554 O O . MET A 1 73 ? -10.329 0.952 1.342 1.00 86.94 73 MET A O 1
ATOM 558 N N . CYS A 1 74 ? -9.530 2.380 -0.179 1.00 83.75 74 CYS A N 1
ATOM 559 C CA . CYS A 1 74 ? -9.631 3.559 0.683 1.00 83.75 74 CYS A CA 1
ATOM 560 C C . CYS A 1 74 ? -11.071 3.997 0.965 1.00 83.75 74 CYS A C 1
ATOM 562 O O . CYS A 1 74 ? -11.355 4.452 2.073 1.00 83.75 74 CYS A O 1
ATOM 564 N N . GLN A 1 75 ? -11.981 3.846 0.000 1.00 82.19 75 GLN A N 1
ATOM 565 C CA . GLN A 1 75 ? -13.412 4.074 0.226 1.00 82.19 75 GLN A CA 1
ATOM 566 C C . GLN A 1 75 ? -13.954 3.127 1.302 1.00 82.19 75 GLN A C 1
ATOM 568 O O . GLN A 1 75 ? -14.701 3.571 2.172 1.00 82.19 75 GLN A O 1
ATOM 573 N N . ASP A 1 76 ? -13.506 1.870 1.286 1.00 73.81 76 ASP A N 1
ATOM 574 C CA . ASP A 1 76 ? -13.882 0.858 2.276 1.00 73.81 76 ASP A CA 1
ATOM 575 C C . ASP A 1 76 ? -13.191 1.075 3.640 1.00 73.81 76 ASP A C 1
ATOM 577 O O . ASP A 1 76 ? -13.675 0.609 4.668 1.00 73.81 76 ASP A O 1
ATOM 581 N N . ALA A 1 77 ? -12.053 1.778 3.678 1.00 73.88 77 ALA A N 1
ATOM 582 C CA . ALA A 1 77 ? -11.235 1.913 4.884 1.00 73.88 77 ALA A CA 1
ATOM 583 C C . ALA A 1 77 ? -11.508 3.170 5.729 1.00 73.88 77 ALA A C 1
ATOM 585 O O . ALA A 1 77 ? -11.197 3.197 6.919 1.00 73.88 77 ALA A O 1
ATOM 586 N N . GLY A 1 78 ? -12.110 4.211 5.149 1.00 62.25 78 GLY A N 1
ATOM 587 C CA . GLY A 1 78 ? -12.148 5.558 5.733 1.00 62.25 78 GLY A CA 1
ATOM 588 C C . GLY A 1 78 ? -13.056 5.783 6.951 1.00 62.25 78 GLY A C 1
ATOM 589 O O . GLY A 1 78 ? -13.180 6.925 7.396 1.00 62.25 78 GLY A O 1
ATOM 590 N N . LYS A 1 79 ? -13.721 4.762 7.502 1.00 70.62 79 LYS A N 1
ATOM 591 C CA . LYS A 1 79 ? -14.675 4.936 8.612 1.00 70.62 79 LYS A CA 1
ATOM 592 C C . LYS A 1 79 ? -14.504 3.845 9.660 1.00 70.62 79 LYS A C 1
ATOM 594 O O . LYS A 1 79 ? -14.337 2.679 9.320 1.00 70.62 79 LYS A O 1
ATOM 599 N N . TYR A 1 80 ? -14.558 4.230 10.936 1.00 81.19 80 TYR A N 1
ATOM 600 C CA . TYR A 1 80 ? -14.852 3.251 11.975 1.00 81.19 80 TYR A CA 1
ATOM 601 C C . TYR A 1 80 ? -16.294 2.796 11.804 1.00 81.19 80 TYR A C 1
ATOM 603 O O . TYR A 1 80 ? -17.210 3.617 11.757 1.00 81.19 80 TYR A O 1
ATOM 611 N N . GLU A 1 81 ? -16.480 1.490 11.725 1.00 86.81 81 GLU A N 1
ATOM 612 C CA . GLU A 1 81 ? -17.795 0.872 11.665 1.00 86.81 81 GLU A CA 1
ATOM 613 C C . GLU A 1 81 ? -18.082 0.156 12.979 1.00 86.81 81 GLU A C 1
ATOM 615 O O . GLU A 1 81 ? -17.187 -0.437 13.594 1.00 86.81 81 GLU A O 1
ATOM 620 N N . PHE A 1 82 ? -19.340 0.216 13.412 1.00 88.38 82 PHE A N 1
ATOM 621 C CA . PHE A 1 82 ? -19.814 -0.592 14.526 1.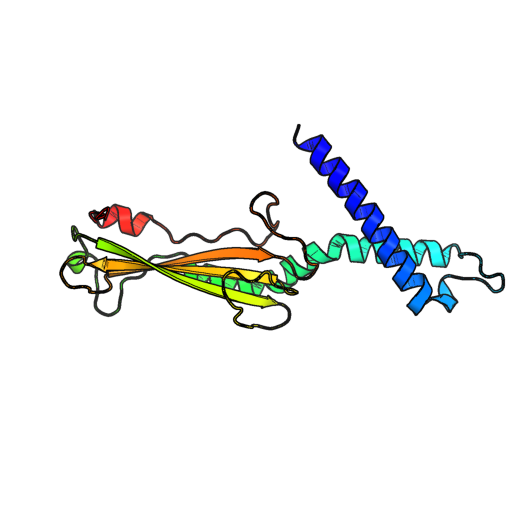00 88.38 82 PHE A CA 1
ATOM 622 C C . PHE A 1 82 ? -19.716 -2.070 14.167 1.00 88.38 82 PHE A C 1
ATOM 624 O O . PHE A 1 82 ? -20.058 -2.486 13.059 1.00 88.38 82 PHE A O 1
ATOM 631 N N . ALA A 1 83 ? -19.263 -2.875 15.123 1.00 88.12 83 ALA A N 1
ATOM 632 C CA . ALA A 1 83 ? -19.293 -4.318 14.969 1.00 88.12 83 ALA A CA 1
ATOM 633 C C . ALA A 1 83 ? -20.742 -4.824 14.796 1.00 88.12 83 ALA A C 1
ATOM 635 O O . ALA A 1 83 ? -21.695 -4.131 15.173 1.00 88.12 83 ALA A O 1
ATOM 636 N N . PRO A 1 84 ? -20.945 -6.046 14.271 1.00 87.25 84 PRO A N 1
ATOM 637 C CA . PRO A 1 84 ? -22.280 -6.617 14.147 1.00 87.25 84 PRO A CA 1
ATOM 638 C C . PRO A 1 84 ? -23.042 -6.559 15.478 1.00 87.25 84 PRO A C 1
ATOM 640 O O . PRO A 1 84 ? -22.540 -7.004 16.507 1.00 87.25 84 PRO A O 1
ATOM 643 N N . ASN A 1 85 ? -24.268 -6.028 15.447 1.00 86.75 85 ASN A N 1
ATOM 644 C CA . ASN A 1 85 ? -25.147 -5.826 16.610 1.00 86.75 85 ASN A CA 1
ATOM 645 C C . ASN A 1 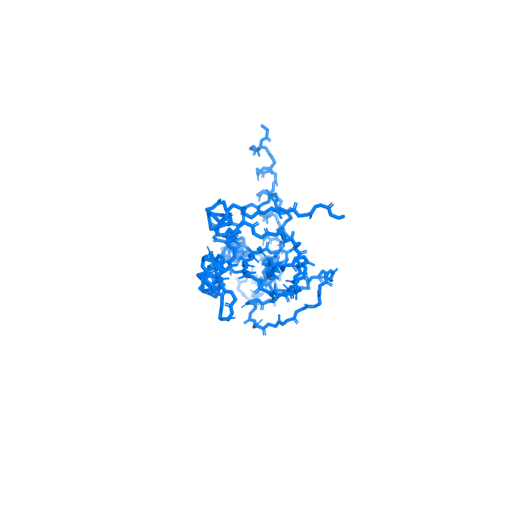85 ? -24.704 -4.756 17.629 1.00 86.75 85 ASN A C 1
ATOM 647 O O . ASN A 1 85 ? -25.322 -4.657 18.699 1.00 86.75 85 ASN A O 1
ATOM 651 N N . MET A 1 86 ? -23.696 -3.941 17.313 1.00 90.00 86 MET A N 1
ATOM 652 C CA . MET A 1 86 ? -23.305 -2.778 18.112 1.00 90.00 86 MET A CA 1
ATOM 653 C C . MET A 1 86 ? -23.963 -1.494 17.604 1.00 90.00 86 MET A C 1
ATOM 655 O O . MET A 1 86 ? -24.294 -1.359 16.429 1.00 90.00 86 MET A O 1
ATOM 659 N N . ASP A 1 87 ? -24.155 -0.552 18.521 1.00 90.12 87 ASP A N 1
ATOM 660 C CA . ASP A 1 87 ? -24.633 0.797 18.245 1.00 90.12 87 ASP A CA 1
ATOM 661 C C . ASP A 1 87 ? -23.950 1.790 19.197 1.00 90.12 87 ASP A C 1
ATOM 663 O O . ASP A 1 87 ? -23.260 1.401 20.145 1.00 90.12 87 ASP A O 1
ATOM 667 N N . GLU A 1 88 ? -24.152 3.082 18.950 1.00 87.62 88 GLU A N 1
ATOM 668 C CA . GLU A 1 88 ? -23.559 4.158 19.745 1.00 87.62 88 GLU A CA 1
ATOM 669 C C . GLU A 1 88 ? -23.857 4.016 21.245 1.00 87.62 88 GLU A C 1
ATOM 671 O O . GLU A 1 88 ? -22.958 4.134 22.075 1.00 87.62 88 GLU A O 1
ATOM 676 N N . LYS A 1 89 ? -25.103 3.676 21.602 1.00 87.62 89 LYS A N 1
ATOM 677 C CA . LYS A 1 89 ? -25.555 3.572 22.997 1.00 87.62 89 LYS A CA 1
ATOM 678 C C . LYS A 1 89 ? -24.885 2.420 23.732 1.00 87.62 89 LYS A C 1
ATOM 680 O O . LYS A 1 89 ? -24.584 2.546 24.915 1.00 87.62 89 LYS A O 1
ATOM 685 N N . LYS A 1 90 ? -24.670 1.294 23.049 1.00 86.19 90 LYS A N 1
ATOM 686 C CA . LYS A 1 90 ? -23.997 0.127 23.623 1.00 86.19 90 LYS A CA 1
ATOM 687 C C . LYS A 1 90 ? -22.518 0.386 23.839 1.00 86.19 90 LYS A C 1
ATOM 689 O O . LYS A 1 90 ? -21.983 -0.129 24.811 1.00 86.19 90 LYS A O 1
ATOM 694 N N . VAL A 1 91 ? -21.876 1.142 22.951 1.00 86.56 91 VAL A N 1
ATOM 695 C CA . VAL A 1 91 ? -20.426 1.382 22.965 1.00 86.56 91 VAL A CA 1
ATOM 696 C C . VAL A 1 91 ? -20.037 2.541 23.893 1.00 86.56 91 VAL A C 1
ATOM 698 O O . VAL A 1 91 ? -18.940 2.530 24.449 1.00 86.56 91 VAL A O 1
ATOM 701 N N . PHE A 1 92 ? -20.925 3.517 24.093 1.00 88.31 92 PHE A N 1
ATOM 702 C CA . PHE A 1 92 ? -20.649 4.752 24.829 1.00 88.31 92 PHE A CA 1
ATOM 703 C C . PHE A 1 92 ? -20.016 4.526 26.213 1.00 88.31 92 PHE A C 1
ATOM 705 O O . PHE A 1 92 ? -20.533 3.774 27.041 1.00 88.31 92 PHE A O 1
ATOM 712 N N . GLY A 1 93 ? -18.900 5.216 26.475 1.00 83.56 93 GLY A N 1
ATOM 713 C CA . GLY A 1 93 ? -18.242 5.249 27.787 1.00 83.56 93 GLY A CA 1
ATOM 714 C C . GLY A 1 93 ? -17.575 3.945 28.243 1.00 83.56 93 GLY A C 1
ATOM 715 O O . GLY A 1 93 ? -17.088 3.888 29.376 1.00 83.56 93 GLY A O 1
ATOM 716 N N . ARG A 1 94 ? -17.533 2.910 27.394 1.00 87.12 94 ARG A N 1
ATOM 717 C CA . ARG A 1 94 ? -16.864 1.639 27.700 1.00 87.12 94 ARG A CA 1
ATOM 718 C C . ARG A 1 94 ? -15.342 1.780 27.751 1.00 87.12 94 ARG A C 1
ATOM 720 O O . ARG A 1 94 ? -14.743 2.670 27.136 1.00 87.12 94 ARG A O 1
ATOM 727 N N . GLU A 1 95 ? -14.726 0.864 28.492 1.00 89.31 95 GLU A N 1
ATOM 728 C CA . GLU A 1 95 ? -13.277 0.688 28.508 1.00 89.31 95 GLU A CA 1
ATOM 729 C C . GLU A 1 95 ? -12.860 -0.267 27.403 1.00 89.31 95 GLU A C 1
ATOM 731 O O . GLU A 1 95 ? -13.431 -1.347 27.252 1.00 89.31 95 GLU A O 1
ATOM 736 N N . TYR A 1 96 ? -11.848 0.124 26.639 1.00 87.31 96 TYR A N 1
ATOM 737 C CA . TYR A 1 96 ? -11.406 -0.657 25.496 1.00 87.31 96 TYR A CA 1
ATOM 738 C C . TYR A 1 96 ? -9.893 -0.815 25.447 1.00 87.31 96 TYR A C 1
ATOM 740 O O . TYR A 1 96 ? -9.128 0.055 25.876 1.00 87.31 96 TYR A O 1
ATOM 748 N N . HIS A 1 97 ? -9.477 -1.904 24.810 1.00 89.12 97 HIS A N 1
ATOM 749 C CA . HIS A 1 97 ? -8.130 -2.091 24.294 1.00 89.12 97 HIS A CA 1
ATOM 750 C C . HIS A 1 97 ? -8.176 -2.193 22.769 1.00 89.12 97 HIS A C 1
ATOM 752 O O . HIS A 1 97 ? -9.236 -2.349 22.154 1.00 89.12 97 HIS A O 1
ATOM 758 N N . ILE A 1 98 ? -7.011 -2.035 22.152 1.00 87.31 98 ILE A N 1
ATOM 759 C CA . ILE A 1 98 ? -6.869 -2.042 20.702 1.00 87.31 98 ILE A CA 1
ATOM 760 C C . ILE A 1 98 ? -6.174 -3.333 20.304 1.00 87.31 98 ILE A C 1
ATOM 762 O O . ILE A 1 98 ? -5.064 -3.592 20.763 1.00 87.31 98 ILE A O 1
ATOM 766 N N . ASP A 1 99 ? -6.812 -4.086 19.420 1.00 90.12 99 ASP A N 1
ATOM 767 C CA . ASP A 1 99 ? -6.203 -5.201 18.710 1.00 90.12 99 ASP A CA 1
ATOM 768 C C . ASP A 1 99 ? -5.894 -4.775 17.266 1.00 90.12 99 ASP A C 1
ATOM 770 O O . ASP A 1 99 ? -6.687 -4.079 16.619 1.00 90.12 99 ASP A O 1
ATOM 774 N N . LEU A 1 100 ? -4.708 -5.133 16.779 1.00 88.62 100 LEU A N 1
ATOM 775 C CA . LEU A 1 100 ? -4.202 -4.738 15.467 1.00 88.62 100 LEU A CA 1
ATOM 776 C C . LEU A 1 100 ? -4.031 -5.987 14.608 1.00 88.62 100 LEU A C 1
ATOM 778 O O . LEU A 1 100 ? -3.177 -6.826 14.873 1.00 88.62 100 LEU A O 1
ATOM 782 N N . GLU A 1 101 ? -4.826 -6.084 13.545 1.00 89.62 101 GLU A N 1
ATOM 783 C CA . GLU A 1 101 ? -4.662 -7.116 12.525 1.00 89.62 101 GLU A CA 1
ATOM 784 C C . GLU A 1 101 ? -4.056 -6.486 11.275 1.00 89.62 101 GLU A C 1
ATOM 786 O O . GLU A 1 101 ? -4.690 -5.664 10.614 1.00 89.62 101 GLU A O 1
ATOM 791 N N . GLU A 1 102 ? -2.839 -6.885 10.929 1.00 90.75 102 GLU A N 1
ATOM 792 C CA . GLU A 1 102 ? -2.127 -6.344 9.778 1.00 90.75 102 GLU A CA 1
ATOM 793 C C . GLU A 1 102 ? -2.036 -7.371 8.651 1.00 90.75 102 GLU A C 1
ATOM 795 O O . GLU A 1 102 ? -1.820 -8.563 8.882 1.00 90.75 102 GLU A O 1
ATOM 800 N N . LYS A 1 103 ? -2.198 -6.902 7.412 1.00 91.81 103 LYS A N 1
ATOM 801 C CA . LYS A 1 103 ? -2.050 -7.694 6.187 1.00 91.81 103 LYS A CA 1
ATOM 802 C C . LYS A 1 103 ? -1.281 -6.902 5.144 1.00 91.81 103 LYS A C 1
ATOM 804 O O . LYS A 1 103 ? -1.535 -5.719 4.957 1.00 91.81 103 LYS A O 1
ATOM 809 N N . ARG A 1 104 ? -0.382 -7.565 4.418 1.00 91.25 104 ARG A N 1
ATOM 810 C CA . ARG A 1 104 ? 0.322 -6.978 3.274 1.00 91.25 104 ARG A CA 1
ATOM 811 C C . ARG A 1 104 ? -0.243 -7.548 1.988 1.00 91.25 104 ARG A C 1
ATOM 813 O O . ARG A 1 104 ? -0.307 -8.765 1.826 1.00 91.25 104 ARG A O 1
ATOM 820 N N . VAL A 1 105 ? -0.617 -6.685 1.050 1.00 91.69 105 VAL A N 1
ATOM 821 C CA . VAL A 1 105 ? -1.174 -7.110 -0.236 1.00 91.69 105 VAL A CA 1
ATOM 822 C C . VAL A 1 105 ? -0.496 -6.398 -1.395 1.00 91.69 105 VAL A C 1
ATOM 824 O O . VAL A 1 105 ? -0.243 -5.196 -1.368 1.00 91.69 105 VAL A O 1
ATOM 827 N N . GLN A 1 106 ? -0.203 -7.154 -2.443 1.00 91.25 106 GLN A N 1
ATOM 828 C CA . GLN A 1 106 ? 0.109 -6.610 -3.753 1.00 91.25 106 GLN A CA 1
ATOM 829 C C . GLN A 1 106 ? -1.210 -6.315 -4.465 1.00 91.25 106 GLN A C 1
ATOM 831 O O . GLN A 1 106 ? -2.037 -7.214 -4.580 1.00 91.25 106 GLN A O 1
ATOM 836 N N . ILE A 1 107 ? -1.400 -5.092 -4.957 1.00 89.50 107 ILE A N 1
ATOM 837 C CA . ILE A 1 107 ? -2.613 -4.681 -5.690 1.00 89.50 107 ILE A CA 1
ATOM 838 C C . ILE A 1 107 ? -2.402 -4.632 -7.207 1.00 89.50 107 ILE A C 1
ATOM 840 O O . ILE A 1 107 ? -3.360 -4.674 -7.972 1.00 89.50 107 ILE A O 1
ATOM 844 N N . PHE A 1 108 ? -1.146 -4.581 -7.649 1.00 88.38 108 PHE A N 1
ATOM 845 C CA . PHE A 1 108 ? -0.753 -4.586 -9.056 1.00 88.38 108 PHE A CA 1
ATOM 846 C C . PHE A 1 108 ? 0.608 -5.286 -9.208 1.00 88.38 108 PHE A C 1
ATOM 848 O O . PHE A 1 108 ? 1.460 -5.096 -8.337 1.00 88.38 108 PHE A O 1
ATOM 855 N N . PRO A 1 109 ? 0.869 -6.076 -10.270 1.00 83.62 109 PRO A N 1
ATOM 856 C CA . PRO A 1 109 ? 0.017 -6.353 -11.437 1.00 83.62 109 PRO A CA 1
ATOM 857 C C . PRO A 1 109 ? -1.114 -7.344 -11.164 1.00 83.62 109 PRO A C 1
ATOM 859 O O . PRO A 1 109 ? -2.102 -7.375 -11.887 1.00 83.62 109 PRO A O 1
ATOM 862 N N . THR A 1 110 ? -0.977 -8.139 -10.108 1.00 87.50 110 THR A N 1
ATOM 863 C CA . THR A 1 110 ? -1.966 -9.135 -9.696 1.00 87.50 110 THR A CA 1
ATOM 864 C C . THR A 1 110 ? -2.223 -8.979 -8.211 1.00 87.50 110 THR A C 1
ATOM 866 O O . THR A 1 110 ? -1.274 -8.766 -7.449 1.00 87.50 110 THR A O 1
ATOM 869 N N . TYR A 1 111 ? -3.485 -9.129 -7.810 1.00 89.88 111 TYR A N 1
ATOM 870 C CA . TYR A 1 111 ? -3.847 -9.176 -6.403 1.00 89.88 111 TYR A CA 1
ATOM 871 C C . TYR A 1 111 ? -3.238 -10.414 -5.736 1.00 89.88 111 TYR A C 1
ATOM 873 O O . TYR A 1 111 ? -3.476 -11.538 -6.183 1.00 89.88 111 TYR A O 1
ATOM 881 N N . LYS A 1 112 ? -2.434 -10.218 -4.689 1.00 91.62 112 LYS A N 1
ATOM 882 C CA . LYS A 1 112 ? -1.817 -11.315 -3.935 1.00 91.62 112 LYS A CA 1
ATOM 883 C C . LYS A 1 112 ? -1.539 -10.902 -2.495 1.00 91.62 112 LYS A C 1
ATOM 885 O O . LYS A 1 112 ? -0.922 -9.866 -2.263 1.00 91.62 112 LYS A O 1
ATOM 890 N N . GLU A 1 113 ? -1.908 -11.754 -1.545 1.00 91.88 113 GLU A N 1
ATOM 891 C CA . GLU A 1 113 ? -1.464 -11.617 -0.158 1.00 91.88 113 GLU A CA 1
ATOM 892 C C . GLU A 1 113 ? 0.019 -11.979 -0.034 1.00 91.88 113 GLU A C 1
ATOM 894 O O . GLU A 1 113 ? 0.500 -12.978 -0.583 1.00 91.88 113 GLU A O 1
ATOM 899 N N . LEU A 1 114 ? 0.760 -11.128 0.662 1.00 90.25 114 LEU A N 1
ATOM 900 C CA . LEU A 1 114 ? 2.180 -11.289 0.919 1.00 90.25 114 LEU A CA 1
ATOM 901 C C . LEU A 1 114 ? 2.400 -11.447 2.418 1.00 90.25 114 LEU A C 1
ATOM 903 O O . LEU A 1 114 ? 1.643 -10.933 3.240 1.00 90.25 114 LEU A O 1
ATOM 907 N N . GLU A 1 115 ? 3.477 -12.134 2.774 1.00 88.88 115 GLU A N 1
ATOM 908 C CA . GLU A 1 115 ? 3.874 -12.238 4.170 1.00 88.88 115 GLU A CA 1
ATOM 909 C C . GLU A 1 115 ? 4.260 -10.866 4.731 1.00 88.88 115 GLU A C 1
ATOM 911 O O . GLU A 1 115 ? 5.002 -10.096 4.104 1.00 88.88 115 GLU A O 1
ATOM 916 N N . LEU A 1 116 ? 3.784 -10.586 5.945 1.00 82.12 116 LEU A N 1
ATOM 917 C CA . LEU A 1 116 ? 4.220 -9.420 6.696 1.00 82.12 116 LEU A CA 1
ATOM 918 C C . LEU A 1 116 ? 5.728 -9.472 6.968 1.00 82.12 116 LEU A C 1
ATOM 920 O O . LEU A 1 116 ? 6.331 -10.537 7.070 1.00 82.12 116 LEU A O 1
ATOM 924 N N . HIS A 1 117 ? 6.344 -8.294 7.068 1.00 78.06 117 HIS A N 1
ATOM 925 C CA . HIS A 1 117 ? 7.772 -8.101 7.366 1.00 78.06 117 HIS A CA 1
ATOM 926 C C . HIS A 1 117 ? 8.776 -8.659 6.339 1.00 78.06 117 HIS A C 1
ATOM 928 O O . HIS A 1 117 ? 9.975 -8.425 6.483 1.00 78.06 117 HIS A O 1
ATOM 934 N N . LYS A 1 118 ? 8.330 -9.304 5.253 1.00 81.50 118 LYS A N 1
ATOM 935 C CA . LYS A 1 118 ? 9.195 -9.617 4.106 1.00 81.50 118 LYS A CA 1
ATOM 936 C C . LYS A 1 118 ? 9.219 -8.457 3.118 1.00 81.50 118 LYS A C 1
ATOM 938 O O . LYS A 1 118 ? 8.180 -7.878 2.794 1.00 81.50 118 LYS A O 1
ATOM 943 N N . VAL A 1 119 ? 10.411 -8.117 2.626 1.00 76.44 119 VAL A N 1
ATOM 944 C CA . VAL A 1 119 ? 10.575 -7.085 1.595 1.00 76.44 119 VAL A CA 1
ATOM 945 C C . VAL A 1 119 ? 9.968 -7.613 0.291 1.00 76.44 119 VAL A C 1
ATOM 947 O O . VAL A 1 119 ? 10.465 -8.606 -0.241 1.00 76.44 119 VAL A O 1
ATOM 950 N N . PRO A 1 120 ? 8.903 -6.990 -0.243 1.00 75.81 120 PRO A N 1
ATOM 951 C CA . PRO A 1 120 ? 8.308 -7.433 -1.497 1.00 75.81 120 PRO A CA 1
ATOM 952 C C . PRO A 1 120 ? 9.319 -7.310 -2.640 1.00 75.81 120 PRO A C 1
ATOM 954 O O . PRO A 1 120 ? 10.058 -6.333 -2.706 1.00 75.81 120 PRO A O 1
ATOM 957 N N . HIS A 1 121 ? 9.355 -8.278 -3.556 1.00 74.00 121 HIS A N 1
ATOM 958 C CA . HIS A 1 121 ? 10.307 -8.276 -4.678 1.00 74.00 121 HIS A CA 1
ATOM 959 C C . HIS A 1 121 ? 9.787 -7.553 -5.930 1.00 74.00 121 HIS A C 1
ATOM 961 O O . HIS A 1 121 ? 10.579 -7.161 -6.785 1.00 74.00 121 HIS A O 1
ATOM 967 N N . SER A 1 122 ? 8.476 -7.339 -6.032 1.00 78.19 122 SER A N 1
ATOM 968 C CA . SER A 1 122 ? 7.795 -6.709 -7.168 1.00 78.19 122 SER A CA 1
ATOM 969 C C . SER A 1 122 ? 6.443 -6.153 -6.729 1.00 78.19 122 SER A C 1
ATOM 971 O O . SER A 1 122 ? 5.985 -6.467 -5.631 1.00 78.19 122 SER A O 1
ATOM 973 N N . GLY A 1 123 ? 5.787 -5.397 -7.608 1.00 83.31 123 GLY A N 1
ATOM 974 C CA . GLY A 1 123 ? 4.397 -5.005 -7.387 1.00 83.31 123 GLY A CA 1
ATOM 975 C C . GLY A 1 123 ? 4.205 -3.642 -6.747 1.00 83.31 123 GLY A C 1
ATOM 976 O O . GLY A 1 123 ? 5.100 -3.124 -6.081 1.00 83.31 123 GLY A O 1
ATOM 977 N N . VAL A 1 124 ? 3.008 -3.092 -6.942 1.00 85.56 124 VAL A N 1
ATOM 978 C CA . VAL A 1 124 ? 2.488 -2.047 -6.060 1.00 85.56 124 VAL A CA 1
ATOM 979 C C . VAL A 1 124 ? 1.933 -2.746 -4.830 1.00 85.56 124 VAL A C 1
ATOM 981 O O . VAL A 1 124 ? 1.037 -3.586 -4.948 1.00 85.56 124 VAL A O 1
ATOM 984 N N . VAL A 1 125 ? 2.507 -2.445 -3.670 1.00 88.44 125 VAL A N 1
ATOM 985 C CA . VAL A 1 125 ? 2.233 -3.149 -2.414 1.00 88.44 125 VAL A CA 1
ATOM 986 C C . VAL A 1 125 ? 1.722 -2.169 -1.380 1.00 88.44 125 VAL A C 1
ATOM 988 O O . VAL A 1 125 ? 2.264 -1.073 -1.239 1.00 88.44 125 VAL A O 1
ATOM 991 N N . VAL A 1 126 ? 0.697 -2.589 -0.649 1.00 88.56 126 VAL A N 1
ATOM 992 C CA . VAL A 1 126 ? 0.076 -1.823 0.426 1.00 88.56 126 VAL A CA 1
ATOM 993 C C . VAL A 1 126 ? -0.030 -2.680 1.682 1.00 88.56 126 VAL A C 1
ATOM 995 O O . VAL A 1 126 ? -0.265 -3.888 1.609 1.00 88.56 126 VAL A O 1
ATOM 998 N N . ASP A 1 127 ? 0.146 -2.039 2.826 1.00 90.25 127 ASP A N 1
ATOM 999 C CA . ASP A 1 127 ? -0.153 -2.586 4.137 1.00 90.25 127 ASP A CA 1
ATOM 1000 C C . ASP A 1 127 ? -1.559 -2.128 4.537 1.00 90.25 127 ASP A C 1
ATOM 1002 O O . ASP A 1 127 ? -1.917 -0.955 4.413 1.00 90.25 127 ASP A O 1
ATOM 1006 N N . VAL A 1 128 ? -2.367 -3.083 4.981 1.00 90.12 128 VAL A N 1
ATOM 1007 C CA . VAL A 1 128 ? -3.729 -2.899 5.470 1.00 90.12 128 VAL A CA 1
ATOM 1008 C C . VAL A 1 128 ? -3.724 -3.257 6.948 1.00 90.12 128 VAL A C 1
ATOM 1010 O O . VAL A 1 128 ? -3.579 -4.427 7.301 1.00 90.12 128 VAL A O 1
ATOM 1013 N N . SER A 1 129 ? -3.896 -2.264 7.811 1.00 89.94 129 SER A N 1
ATOM 1014 C CA . SER A 1 129 ? -3.957 -2.443 9.262 1.00 89.94 129 SER A CA 1
ATOM 1015 C C . SER A 1 129 ? -5.395 -2.237 9.732 1.00 89.94 129 SER A C 1
ATOM 1017 O O . SER A 1 129 ? -5.937 -1.136 9.649 1.00 89.94 129 SER A O 1
ATOM 1019 N N . LYS A 1 130 ? -6.039 -3.291 10.232 1.00 89.75 130 LYS A N 1
ATOM 1020 C CA . LYS A 1 130 ? -7.358 -3.222 10.865 1.00 89.75 130 LYS A CA 1
ATOM 1021 C C . LYS A 1 130 ? -7.192 -2.996 12.360 1.00 89.75 130 LYS A C 1
ATOM 1023 O O . LYS A 1 130 ? -6.677 -3.850 13.076 1.00 89.75 130 LYS A O 1
ATOM 1028 N N . ARG A 1 131 ? -7.667 -1.847 12.825 1.00 88.50 131 ARG A N 1
ATOM 1029 C CA . ARG A 1 131 ? -7.714 -1.459 14.228 1.00 88.50 131 ARG A CA 1
ATOM 1030 C C . ARG A 1 131 ? -9.060 -1.865 14.812 1.00 88.50 131 ARG A C 1
ATOM 1032 O O . ARG A 1 131 ? -10.083 -1.243 14.530 1.00 88.50 131 ARG A O 1
ATOM 1039 N N . LYS A 1 132 ? -9.055 -2.925 15.612 1.00 90.00 132 LYS A N 1
ATOM 1040 C CA . LYS A 1 132 ? -10.222 -3.446 16.321 1.00 90.00 132 LYS A CA 1
ATOM 1041 C C . LYS A 1 132 ? -10.255 -2.856 17.722 1.00 90.00 132 LYS A C 1
ATOM 1043 O O . LYS A 1 132 ? -9.299 -2.977 18.480 1.00 90.00 132 LYS A O 1
ATOM 1048 N N . ILE A 1 133 ? -11.354 -2.202 18.059 1.00 89.25 133 ILE A N 1
ATOM 1049 C CA . ILE A 1 133 ? -11.621 -1.687 19.400 1.00 89.25 133 ILE A CA 1
ATOM 1050 C C . ILE A 1 133 ? -12.433 -2.752 20.116 1.00 89.25 133 ILE A C 1
ATOM 1052 O O . ILE A 1 133 ? -13.553 -3.045 19.701 1.00 89.25 133 ILE A O 1
ATOM 1056 N N . ILE A 1 134 ? -11.856 -3.347 21.156 1.00 90.88 134 ILE A N 1
ATOM 1057 C CA . ILE A 1 134 ? -12.447 -4.469 21.885 1.00 90.88 134 ILE A CA 1
ATOM 1058 C C . ILE A 1 134 ? -12.688 -4.039 23.327 1.00 90.88 134 ILE A C 1
ATOM 1060 O O . ILE A 1 134 ? -11.801 -3.472 23.968 1.00 90.88 134 ILE A O 1
ATOM 1064 N N . ASP A 1 135 ? -13.878 -4.331 23.843 1.00 90.81 135 ASP A N 1
ATOM 1065 C CA . ASP A 1 135 ? -14.210 -4.082 25.240 1.00 90.81 135 ASP A CA 1
ATOM 1066 C C . ASP A 1 135 ? -13.270 -4.853 26.172 1.00 90.81 135 ASP A C 1
ATOM 1068 O O . ASP A 1 135 ? -13.004 -6.047 25.993 1.00 90.81 135 ASP A O 1
ATOM 1072 N N . THR A 1 136 ? -12.749 -4.174 27.187 1.00 87.75 136 THR A N 1
ATOM 1073 C CA . THR A 1 136 ? -11.784 -4.772 28.111 1.00 87.75 136 THR A CA 1
ATOM 1074 C C . THR A 1 136 ? -12.416 -5.882 28.955 1.00 87.75 136 THR A C 1
ATOM 1076 O O . THR A 1 136 ? -11.742 -6.888 29.214 1.00 87.75 136 THR A O 1
ATOM 1079 N N . ASN A 1 137 ? -13.696 -5.746 29.314 1.00 87.56 137 ASN A N 1
ATOM 1080 C CA . ASN A 1 137 ? -14.405 -6.636 30.231 1.00 87.56 137 ASN A CA 1
ATOM 1081 C C . ASN A 1 137 ? -15.103 -7.788 29.496 1.00 87.56 137 ASN A C 1
ATOM 1083 O O . ASN A 1 137 ? -14.849 -8.951 29.798 1.00 87.56 137 ASN A O 1
ATOM 1087 N N . SER A 1 138 ? -15.960 -7.483 28.519 1.00 87.94 138 SER A N 1
ATOM 1088 C CA . SER A 1 138 ? -16.761 -8.470 27.786 1.00 87.94 138 SER A CA 1
ATOM 1089 C C . SER A 1 138 ? -16.005 -9.141 26.642 1.00 87.94 138 SER A C 1
ATOM 1091 O O . SER A 1 138 ? -16.464 -10.160 26.129 1.00 87.94 138 SER A O 1
ATOM 1093 N N . LYS A 1 139 ? -14.854 -8.586 26.234 1.00 89.00 139 LYS A N 1
ATOM 1094 C CA . LYS A 1 139 ? -14.102 -8.998 25.035 1.00 89.00 139 LYS A CA 1
ATOM 1095 C C . LYS A 1 139 ? -14.912 -8.901 23.738 1.00 89.00 139 LYS A C 1
ATOM 1097 O O . LYS A 1 139 ? -14.536 -9.489 22.726 1.00 89.00 139 LYS A O 1
ATOM 1102 N N . GLU A 1 140 ? -16.005 -8.144 23.744 1.00 91.00 140 GLU A N 1
ATOM 1103 C CA . GLU A 1 140 ? -16.801 -7.893 22.549 1.00 91.00 140 GLU A CA 1
ATOM 1104 C C . GLU A 1 140 ? -16.089 -6.904 21.626 1.00 91.00 140 GLU A C 1
ATOM 1106 O O . GLU A 1 140 ? -15.525 -5.900 22.066 1.00 91.00 140 GLU A O 1
ATOM 1111 N N . LEU A 1 141 ? -16.152 -7.167 20.323 1.00 90.38 141 LEU A N 1
ATOM 1112 C CA . LEU A 1 141 ? -15.716 -6.215 19.313 1.00 90.38 141 LEU A CA 1
ATOM 1113 C C . LEU A 1 141 ? -16.706 -5.044 19.282 1.00 90.38 141 LEU A C 1
ATOM 1115 O O . LEU A 1 141 ? -17.900 -5.257 19.093 1.00 90.38 141 LEU A O 1
ATOM 1119 N N . LEU A 1 142 ? -16.214 -3.822 19.468 1.00 89.25 142 LEU A N 1
ATOM 1120 C CA . LEU A 1 142 ? -17.025 -2.604 19.505 1.00 89.25 142 LEU A CA 1
ATOM 1121 C C . LEU A 1 142 ? -16.994 -1.890 18.154 1.00 89.25 142 LEU A C 1
ATOM 1123 O O . LEU A 1 142 ? -18.041 -1.625 17.563 1.00 89.25 142 LEU A O 1
ATOM 1127 N N . LEU A 1 143 ? -15.788 -1.605 17.659 1.00 89.56 143 LEU A N 1
ATOM 1128 C CA . LEU A 1 143 ? -15.567 -0.871 16.415 1.00 89.56 143 LEU A CA 1
ATOM 1129 C C . LEU A 1 143 ? -14.428 -1.495 15.612 1.00 89.56 143 LEU A C 1
ATOM 1131 O O . LEU A 1 143 ? -13.484 -2.054 16.178 1.00 89.56 143 LEU A O 1
ATOM 1135 N N . VAL A 1 144 ? -14.477 -1.329 14.294 1.00 89.00 144 VAL A N 1
ATOM 1136 C CA . VAL A 1 144 ? -13.383 -1.684 13.387 1.00 89.00 144 VAL A CA 1
ATOM 1137 C C . VAL A 1 144 ? -13.060 -0.482 12.516 1.00 89.00 144 VAL A C 1
ATOM 1139 O O . VAL A 1 144 ? -13.931 0.025 11.821 1.00 89.00 144 VAL A O 1
ATOM 1142 N N . GLY A 1 145 ? -11.811 -0.030 12.554 1.00 88.38 145 GLY A N 1
ATOM 1143 C CA . GLY A 1 145 ? -11.267 0.944 11.610 1.00 88.38 145 GLY A CA 1
ATOM 1144 C C . GLY A 1 145 ? -10.226 0.275 10.728 1.00 88.38 145 GLY A C 1
ATOM 1145 O O . GLY A 1 145 ? -9.503 -0.608 11.188 1.00 88.38 145 GLY A O 1
ATOM 1146 N N . THR A 1 146 ? -10.122 0.688 9.470 1.00 88.88 146 THR A N 1
ATOM 1147 C CA . THR A 1 146 ? -9.097 0.170 8.559 1.00 88.88 146 THR A CA 1
ATOM 1148 C C . THR A 1 146 ? -8.172 1.306 8.152 1.00 88.88 146 THR A C 1
ATOM 1150 O O . THR A 1 146 ? -8.611 2.387 7.789 1.00 88.88 146 THR A O 1
ATOM 1153 N N . HIS A 1 147 ? -6.873 1.069 8.230 1.00 87.75 147 HIS A N 1
ATOM 1154 C CA . HIS A 1 147 ? -5.837 1.969 7.755 1.00 87.75 147 HIS A CA 1
ATOM 1155 C C . HIS A 1 147 ? -5.141 1.313 6.569 1.00 87.75 147 HIS A C 1
ATOM 1157 O O . HIS A 1 147 ? -4.823 0.123 6.619 1.00 87.75 147 HIS A O 1
ATOM 1163 N N . ILE A 1 148 ? -4.919 2.074 5.501 1.00 87.94 148 ILE A N 1
ATOM 1164 C CA . ILE A 1 148 ? -4.217 1.591 4.312 1.00 87.94 148 ILE A C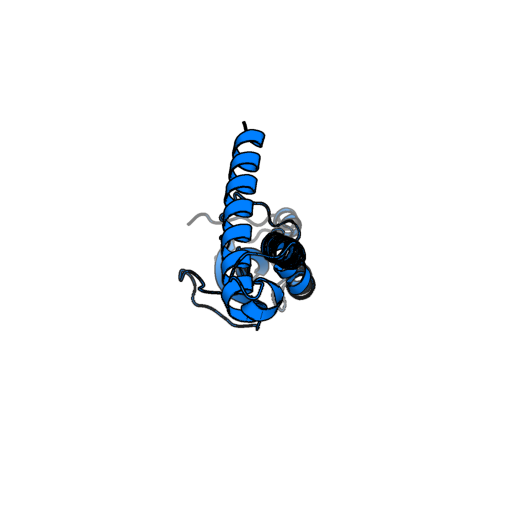A 1
ATOM 1165 C C . ILE A 1 148 ? -3.037 2.504 4.046 1.00 87.94 148 ILE A C 1
ATOM 1167 O O . ILE A 1 148 ? -3.189 3.717 3.902 1.00 87.94 148 ILE A O 1
ATOM 1171 N N . LYS A 1 149 ? -1.865 1.890 3.929 1.00 86.38 149 LYS A N 1
ATOM 1172 C CA . LYS A 1 149 ? -0.610 2.565 3.638 1.00 86.38 149 LYS A CA 1
ATOM 1173 C C . LYS A 1 149 ? 0.071 1.899 2.468 1.00 86.38 149 LYS A C 1
ATOM 1175 O O . LYS A 1 149 ? 0.309 0.695 2.480 1.00 86.38 149 LYS A O 1
ATOM 1180 N N . ALA A 1 150 ? 0.448 2.677 1.469 1.00 81.25 150 ALA A N 1
ATOM 1181 C CA . ALA A 1 150 ? 1.248 2.141 0.391 1.00 81.25 150 ALA A CA 1
ATOM 1182 C C . ALA A 1 150 ? 2.736 2.043 0.772 1.00 81.25 150 ALA A C 1
ATOM 1184 O O . ALA A 1 150 ? 3.294 2.924 1.421 1.00 81.25 150 ALA A O 1
ATOM 1185 N N . VAL A 1 151 ? 3.370 0.940 0.373 1.00 77.00 151 VAL A N 1
ATOM 1186 C CA . VAL A 1 151 ? 4.712 0.522 0.820 1.00 77.00 151 VAL A CA 1
ATOM 1187 C C . VAL A 1 151 ? 5.729 0.583 -0.318 1.00 77.00 151 VAL A C 1
ATOM 1189 O O . VAL A 1 151 ? 6.922 0.793 -0.091 1.00 77.00 151 VAL A O 1
ATOM 1192 N N . ARG A 1 152 ? 5.287 0.342 -1.558 1.00 73.38 152 ARG A N 1
ATOM 1193 C CA . ARG A 1 152 ? 6.177 0.194 -2.716 1.00 73.38 152 ARG A CA 1
ATOM 1194 C C . ARG A 1 152 ? 5.423 0.324 -4.039 1.00 73.38 152 ARG A C 1
ATOM 1196 O O . ARG A 1 152 ? 4.280 -0.118 -4.122 1.00 73.38 152 ARG A O 1
ATOM 1203 N N . SER A 1 153 ? 6.110 0.810 -5.079 1.00 68.31 153 SER A N 1
ATOM 1204 C CA . SER A 1 153 ? 5.687 0.721 -6.489 1.00 68.31 153 SER A CA 1
ATOM 1205 C C . SER A 1 153 ? 6.310 -0.467 -7.250 1.00 68.31 153 SER A C 1
ATOM 1207 O O . SER A 1 153 ? 7.338 -1.027 -6.848 1.00 68.31 153 SER A O 1
ATOM 1209 N N . PHE A 1 154 ? 5.718 -0.851 -8.391 1.00 63.28 154 PHE A N 1
ATOM 1210 C CA . PHE A 1 154 ? 6.137 -2.031 -9.160 1.00 63.28 154 PHE A CA 1
ATOM 1211 C C . PHE A 1 154 ? 7.597 -1.949 -9.638 1.00 63.28 154 PHE A C 1
ATOM 1213 O O . PHE A 1 154 ? 8.319 -2.942 -9.512 1.00 63.28 154 PHE A O 1
ATOM 1220 N N . PHE A 1 155 ? 8.092 -0.764 -10.015 1.00 62.66 155 PHE A N 1
ATOM 1221 C CA . PHE A 1 155 ? 9.517 -0.512 -10.308 1.00 62.66 155 PHE A CA 1
ATOM 1222 C C . PHE A 1 155 ? 10.437 -0.361 -9.083 1.00 62.66 155 PHE A C 1
ATOM 1224 O O . PHE A 1 155 ? 11.490 0.273 -9.152 1.00 62.66 155 PHE A O 1
ATOM 1231 N N . ALA A 1 156 ? 10.089 -1.002 -7.969 1.00 54.56 156 ALA A N 1
ATOM 1232 C CA . ALA A 1 156 ? 10.980 -1.211 -6.834 1.00 54.56 156 ALA A CA 1
ATOM 1233 C C . ALA A 1 156 ? 11.427 0.037 -6.074 1.00 54.56 156 ALA A C 1
ATOM 1235 O O . ALA A 1 156 ? 12.377 -0.055 -5.298 1.00 54.56 156 ALA A O 1
ATOM 1236 N N . MET A 1 157 ? 10.752 1.176 -6.235 1.00 58.94 157 MET A N 1
ATOM 1237 C CA . MET A 1 157 ? 11.003 2.300 -5.342 1.00 58.94 157 MET A CA 1
ATOM 1238 C C . MET A 1 157 ? 10.350 2.002 -3.988 1.00 58.94 157 MET A C 1
ATOM 1240 O O . MET A 1 157 ? 9.120 1.901 -3.931 1.00 58.94 157 MET A O 1
ATOM 1244 N N . PRO A 1 158 ? 11.135 1.823 -2.907 1.00 56.16 158 PRO A N 1
ATOM 1245 C CA . PRO A 1 158 ? 10.566 1.743 -1.573 1.00 56.16 158 PRO A CA 1
ATOM 1246 C C . PRO A 1 158 ? 9.913 3.086 -1.244 1.00 56.16 158 PRO A C 1
ATOM 1248 O O . PRO A 1 158 ? 10.497 4.146 -1.486 1.00 56.16 158 PRO A O 1
ATOM 1251 N N . TRP A 1 159 ? 8.698 3.037 -0.709 1.00 62.44 159 TRP A N 1
ATOM 1252 C CA . TRP A 1 159 ? 8.029 4.199 -0.144 1.00 62.44 159 TRP A CA 1
ATOM 1253 C C . TRP A 1 159 ? 8.234 4.131 1.363 1.00 62.44 159 TRP A C 1
ATOM 1255 O O . TRP A 1 159 ? 7.453 3.551 2.106 1.00 62.44 159 TRP A O 1
ATOM 1265 N N . ASP A 1 160 ? 9.359 4.670 1.817 1.00 48.84 160 ASP A N 1
ATOM 1266 C CA . ASP A 1 160 ? 9.765 4.670 3.225 1.00 48.84 160 ASP A CA 1
ATOM 1267 C C . ASP A 1 160 ? 9.118 5.809 4.040 1.00 48.84 160 ASP A C 1
ATOM 1269 O O . ASP A 1 160 ? 9.618 6.195 5.092 1.00 48.84 160 ASP A O 1
ATOM 1273 N N . GLY A 1 161 ? 8.001 6.370 3.563 1.00 43.34 161 GLY A N 1
ATOM 1274 C CA . GLY A 1 161 ? 7.316 7.494 4.208 1.00 43.34 161 GLY A CA 1
ATOM 1275 C C . GLY A 1 161 ? 8.001 8.856 4.029 1.00 43.34 161 GLY A C 1
ATOM 1276 O O . GLY A 1 161 ? 7.452 9.858 4.476 1.00 43.34 161 GLY A O 1
ATOM 1277 N N . SER A 1 162 ? 9.157 8.930 3.353 1.00 39.88 162 SER A N 1
ATOM 1278 C CA . SER A 1 162 ? 9.854 10.196 3.056 1.00 39.88 162 SER A CA 1
ATOM 1279 C C . SER A 1 162 ? 9.656 10.694 1.617 1.00 39.88 162 SER A C 1
ATOM 1281 O O . SER A 1 162 ? 9.841 11.879 1.327 1.00 39.88 162 SER A O 1
ATOM 1283 N N . ARG A 1 163 ? 9.245 9.803 0.705 1.00 51.81 163 ARG A N 1
ATOM 1284 C CA . ARG A 1 163 ? 8.845 10.132 -0.669 1.00 51.81 163 ARG A CA 1
ATOM 1285 C C . ARG A 1 163 ? 7.343 9.975 -0.786 1.00 51.81 163 ARG A C 1
ATOM 1287 O O . ARG A 1 163 ? 6.825 8.869 -0.686 1.00 51.81 163 ARG A O 1
ATOM 1294 N N . ILE A 1 164 ? 6.671 11.107 -0.950 1.00 51.81 164 ILE A N 1
ATOM 1295 C CA . ILE A 1 164 ? 5.220 11.195 -1.055 1.00 51.81 164 ILE A CA 1
ATOM 1296 C C . ILE A 1 164 ? 4.810 10.489 -2.358 1.00 51.81 164 ILE A C 1
ATOM 1298 O O . ILE A 1 164 ? 5.210 10.970 -3.422 1.00 51.81 164 ILE A O 1
ATOM 1302 N N . PRO A 1 165 ? 4.069 9.364 -2.316 1.00 58.00 165 PRO A N 1
ATOM 1303 C CA . PRO A 1 165 ? 3.393 8.879 -3.512 1.00 58.00 165 PRO A CA 1
ATOM 1304 C C . PRO A 1 165 ? 2.465 9.990 -4.002 1.00 58.00 165 PRO A C 1
ATOM 1306 O O . PRO A 1 165 ? 1.752 10.601 -3.204 1.00 58.00 165 PRO A O 1
ATOM 1309 N N . 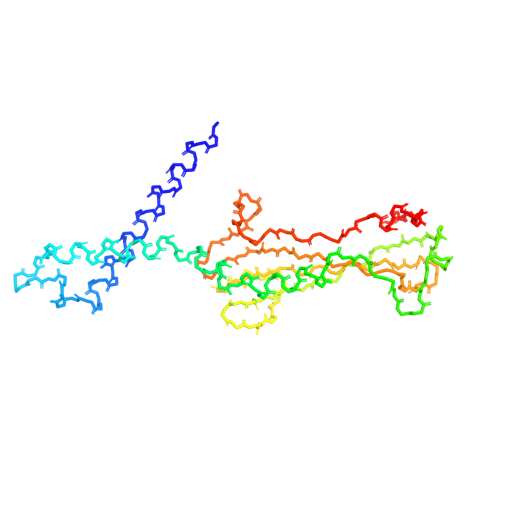TRP A 1 166 ? 2.514 10.297 -5.295 1.00 62.25 166 TRP A N 1
ATOM 1310 C CA . TRP A 1 166 ? 1.785 11.435 -5.859 1.00 62.25 166 TRP A CA 1
ATOM 1311 C C . TRP A 1 166 ? 0.273 11.195 -5.847 1.00 62.25 166 TRP A C 1
ATOM 1313 O O . TRP A 1 166 ? -0.492 12.154 -5.800 1.00 62.25 166 TRP A O 1
ATOM 1323 N N . LEU A 1 167 ? -0.147 9.925 -5.909 1.00 70.31 167 LEU A N 1
ATOM 1324 C CA . LEU A 1 167 ? -1.555 9.523 -5.955 1.00 70.31 167 LEU A CA 1
ATOM 1325 C C . LEU A 1 167 ? -1.970 8.589 -4.809 1.00 70.31 167 LEU A C 1
ATOM 1327 O O . LEU A 1 167 ? -3.115 8.647 -4.361 1.00 70.31 167 LEU A O 1
ATOM 1331 N N . LEU A 1 168 ? -1.078 7.714 -4.334 1.00 75.75 168 LEU A N 1
ATOM 1332 C CA . LEU A 1 168 ? -1.417 6.669 -3.351 1.00 75.75 168 LEU A CA 1
ATOM 1333 C C . LEU A 1 168 ? -1.187 7.133 -1.903 1.00 75.75 168 LEU A C 1
ATOM 1335 O O . LEU A 1 168 ? -0.401 6.542 -1.162 1.00 75.75 168 LEU A O 1
ATOM 1339 N N . HIS A 1 169 ? -1.849 8.218 -1.504 1.00 77.12 169 HIS A N 1
ATOM 1340 C CA . HIS A 1 169 ? -1.759 8.745 -0.140 1.00 77.12 169 HIS A CA 1
ATOM 1341 C C . HIS A 1 169 ? -2.347 7.787 0.894 1.00 77.12 169 HIS A C 1
ATOM 1343 O O . HIS A 1 169 ? -3.321 7.090 0.615 1.00 77.12 169 HIS A O 1
ATOM 1349 N N . GLU A 1 170 ? -1.774 7.778 2.096 1.00 80.44 170 GLU A N 1
ATOM 1350 C CA . GLU A 1 170 ? -2.272 6.978 3.216 1.00 80.44 170 GLU A CA 1
ATOM 1351 C C . GLU A 1 170 ? -3.736 7.315 3.531 1.00 80.44 170 GLU A C 1
ATOM 1353 O O . GLU A 1 170 ? -4.139 8.481 3.553 1.00 80.44 170 GLU A O 1
ATOM 1358 N N . CYS A 1 171 ? -4.527 6.274 3.774 1.00 83.12 171 CYS A N 1
ATOM 1359 C CA . CYS A 1 171 ? -5.948 6.372 4.070 1.00 83.12 171 CYS A CA 1
ATOM 1360 C C . CYS A 1 171 ? -6.164 5.988 5.529 1.00 83.12 171 CYS A C 1
ATOM 1362 O O . CYS A 1 171 ? -5.965 4.833 5.913 1.00 83.12 171 CYS A O 1
ATOM 1364 N N . TYR A 1 172 ? -6.553 6.973 6.335 1.00 79.00 172 TYR A N 1
ATOM 1365 C CA . TYR A 1 172 ? -6.792 6.818 7.764 1.00 79.00 172 TYR A CA 1
ATOM 1366 C C . TYR A 1 172 ? -8.282 6.617 8.053 1.00 79.00 172 TYR A C 1
ATOM 1368 O O . TYR A 1 172 ? -9.119 7.252 7.404 1.00 79.00 172 TYR A O 1
ATOM 1376 N N . PRO A 1 173 ? -8.634 5.782 9.045 1.00 76.69 173 PRO A N 1
ATOM 1377 C CA . PRO A 1 173 ? -10.004 5.723 9.524 1.00 76.69 173 PRO A CA 1
ATOM 1378 C C . PRO A 1 173 ? -10.344 7.038 10.238 1.00 76.69 173 PRO A C 1
ATOM 1380 O O . PRO A 1 173 ? -9.544 7.536 11.032 1.00 76.69 173 PRO A O 1
ATOM 1383 N N . ASN A 1 174 ? -11.527 7.602 9.975 1.00 72.94 174 ASN A N 1
ATOM 1384 C CA . ASN A 1 174 ? -11.965 8.836 10.630 1.00 72.94 174 ASN A CA 1
ATOM 1385 C C . ASN A 1 174 ? -12.096 8.643 12.156 1.00 72.94 174 ASN A C 1
ATOM 1387 O O . ASN A 1 174 ? -13.002 7.948 12.616 1.00 72.94 174 ASN A O 1
ATOM 1391 N N . GLU A 1 175 ? -11.221 9.278 12.942 1.00 74.06 175 GLU A N 1
ATOM 1392 C CA . GLU A 1 175 ? -11.204 9.150 14.405 1.00 74.06 175 GLU A CA 1
ATOM 1393 C C . GLU A 1 175 ? -12.364 9.873 15.116 1.00 74.06 175 GLU A C 1
ATOM 1395 O O . GLU A 1 175 ? -12.589 9.619 16.300 1.00 74.06 175 GLU A O 1
ATOM 1400 N N . GLU A 1 176 ? -13.149 10.710 14.424 1.00 75.56 176 GLU A N 1
ATOM 1401 C CA . GLU A 1 176 ? -14.284 11.454 15.002 1.00 75.56 176 GLU A CA 1
ATOM 1402 C C . GLU A 1 176 ? -15.261 10.554 15.771 1.00 75.56 176 GLU A C 1
ATOM 1404 O O . GLU A 1 176 ? -15.741 10.932 16.839 1.00 75.56 176 GLU A O 1
ATOM 1409 N N . LEU A 1 177 ? -15.522 9.337 15.277 1.00 76.94 177 LEU A N 1
ATOM 1410 C CA . LEU A 1 177 ? -16.444 8.412 15.937 1.00 76.94 177 LEU A CA 1
ATOM 1411 C C . LEU A 1 177 ? -15.934 7.984 17.323 1.00 76.94 177 LEU A C 1
ATOM 1413 O O . LEU A 1 177 ? -16.718 7.899 18.264 1.00 76.94 177 LEU A O 1
ATOM 1417 N N . ILE A 1 178 ? -14.624 7.764 17.477 1.00 77.12 178 ILE A N 1
ATOM 1418 C CA . ILE A 1 178 ? -14.025 7.406 18.772 1.00 77.12 178 ILE A CA 1
ATOM 1419 C C . ILE A 1 178 ? -14.160 8.569 19.753 1.00 77.12 178 ILE A C 1
ATOM 1421 O O . ILE A 1 178 ? -14.523 8.354 20.911 1.00 77.12 178 ILE A O 1
ATOM 1425 N N . TYR A 1 179 ? -13.879 9.791 19.291 1.00 77.75 179 TYR A N 1
ATOM 1426 C CA . TYR A 1 179 ? -13.988 10.994 20.114 1.00 77.75 179 TYR A CA 1
ATOM 1427 C C . TYR A 1 179 ? -15.428 11.230 20.586 1.00 77.75 179 TYR A C 1
ATOM 1429 O O . TYR A 1 179 ? -15.644 11.499 21.768 1.00 77.75 179 TYR A O 1
ATOM 1437 N N . ASN A 1 180 ? -16.413 11.049 19.702 1.00 82.12 180 ASN A N 1
ATOM 1438 C CA . ASN A 1 180 ? -17.832 11.215 20.031 1.00 82.12 180 ASN A CA 1
ATOM 1439 C C . ASN A 1 180 ? -18.334 10.172 21.043 1.00 82.12 180 ASN A C 1
ATOM 1441 O O . ASN A 1 180 ? -19.146 10.491 21.909 1.00 82.12 180 ASN A O 1
ATOM 1445 N N . LEU A 1 181 ? -17.814 8.942 20.986 1.00 80.31 181 LEU A N 1
ATOM 1446 C CA . LEU A 1 181 ? -18.221 7.838 21.864 1.00 80.31 181 LEU A CA 1
ATOM 1447 C C . LEU A 1 181 ? -17.652 7.911 23.294 1.00 80.31 181 LEU A C 1
ATOM 1449 O O . LEU A 1 181 ? -17.984 7.058 24.121 1.00 80.31 181 LEU A O 1
ATOM 1453 N N . GLN A 1 182 ? -16.794 8.898 23.594 1.00 81.56 182 GLN A N 1
ATOM 1454 C CA . GLN A 1 182 ? -16.147 9.095 24.904 1.00 81.56 182 GLN A CA 1
ATOM 1455 C C . GLN A 1 182 ? -15.495 7.821 25.471 1.00 81.56 182 GLN A C 1
ATOM 1457 O O . GLN A 1 182 ? -15.496 7.570 26.679 1.00 81.56 182 GLN A O 1
ATOM 1462 N N . LEU A 1 183 ? -14.947 6.992 24.585 1.00 78.31 183 LEU A N 1
ATOM 1463 C CA . LEU A 1 183 ? -14.336 5.725 24.954 1.00 78.31 183 LEU A CA 1
ATOM 1464 C C . LEU A 1 183 ? -13.087 5.933 25.819 1.00 78.31 183 LEU A C 1
ATOM 1466 O O . LEU A 1 183 ? -12.224 6.757 25.506 1.00 78.31 183 LEU A O 1
ATOM 1470 N N . LYS A 1 184 ? -12.944 5.130 26.879 1.00 79.94 184 LYS A N 1
ATOM 1471 C CA . LYS A 1 184 ? -11.781 5.181 27.775 1.00 79.94 184 LYS A CA 1
ATOM 1472 C C . LYS A 1 184 ? -10.761 4.128 27.362 1.00 79.94 184 LYS A C 1
ATOM 1474 O O . LYS A 1 184 ? -10.999 2.931 27.497 1.00 79.94 184 LYS A O 1
ATOM 1479 N N . ARG A 1 185 ? -9.619 4.573 26.837 1.00 77.56 185 ARG A N 1
ATOM 1480 C CA . ARG A 1 185 ? -8.535 3.671 26.431 1.00 77.56 185 ARG A CA 1
ATOM 1481 C C . ARG A 1 185 ? -7.824 3.129 27.666 1.00 77.56 185 ARG A C 1
ATOM 1483 O O . ARG A 1 185 ? -7.249 3.908 28.424 1.00 77.56 185 ARG A O 1
ATOM 1490 N N . THR A 1 186 ? -7.790 1.813 27.822 1.00 75.50 186 THR A N 1
ATOM 1491 C CA . THR A 1 186 ? -6.918 1.166 28.803 1.00 75.50 186 THR A CA 1
ATOM 1492 C C . THR A 1 186 ? -5.500 1.108 28.221 1.00 75.50 186 THR A C 1
ATOM 1494 O O . THR A 1 186 ? -5.294 0.582 27.126 1.00 75.50 186 THR A O 1
ATOM 1497 N N . ILE A 1 187 ? -4.520 1.696 28.912 1.00 66.94 187 ILE A N 1
ATOM 1498 C CA . ILE A 1 187 ? -3.097 1.535 28.585 1.00 66.94 187 ILE A CA 1
ATOM 1499 C C . ILE A 1 187 ? -2.608 0.360 29.430 1.00 66.94 187 ILE A C 1
ATOM 1501 O O . ILE A 1 187 ? -2.392 0.520 30.629 1.00 66.94 187 ILE A O 1
ATOM 1505 N N . SER A 1 188 ? -2.534 -0.821 28.821 1.00 52.53 188 SER A N 1
ATOM 1506 C CA . SER A 1 188 ? -1.912 -2.016 29.404 1.00 52.53 188 SER A CA 1
ATOM 1507 C C . SER A 1 188 ? -0.473 -2.149 28.941 1.00 52.53 188 SER A C 1
ATOM 1509 O O . SER A 1 188 ? -0.282 -2.004 27.710 1.00 52.53 188 SER A O 1
#

Foldseek 3Di:
DVVVVVVVVLVVLLVVLLVVLVVCCVPPVVVQQADPVRHGDPSNVVSSVVSSVCSSCVQVVQCVVLLVVLVVVLVVFAAKDFDVPADLVNLAAFEWEKDKDKWKWFSPPDTDTDDPPDDDPFGFMKMKIWIWTAGPPPRDTTIIHIKIGTQATRVGDGPPVPDADPRNDIRGHPCVSVVVRNYHYDDD

Secondary structure (DSSP, 8-state):
-HHHHHHHHHHHHHHHHHHHHHHHHHHH-HHHHB-TTSPBPHHHHHHHHHHHHHHHHHHHHHHHHHHHHHHHHHHHHSB-EEPTT--HHHHTT-EEEEEEEEEEEEEESS-EEE-TTSPPSSSEEEEEEEEEEEETTT--EEEEEEEEEEEE-TT--B--SSS--SS---B--BTHHHHHTT-EE---